Protein AF-A0A7S4NAZ2-F1 (afdb_monomer_lite)

Organism: NCBI:txid265563

pLDDT: mean 70.49, std 15.96, range [43.12, 95.94]

Foldseek 3Di:
DDDDDDDDDDDDDDDDDDDDDDDDDDDDDDDPPPDDPVNVVVVVVVVVVVVPPPDPPVPPPVPLDDDDDQDPVLLVVLQVVQLVVLVVCVVVVVDPCPDDDSGGDPVSSVVSSVVSVCCVRVVPDPPPDDDPDDPDPDPVNVVVVVVVVVVVVVVVPPPDDPDDPDPDDPVVVVVVVVVCVVVVDDADPPDDDDDDDDPPPPPDPPPDDD

Secondary structure (DSSP, 8-state):
--PPPPPPPPP-------------------------HHHHHHHHHHHHHHTT-----------SSS--PPPHHHHHHHHHHHHHHHHHHHHTT-S---S-SSPPPHHHHHHHHHHHHHHHHHTTSSSSSS--------HHHHHHHHHHHHHHHHHHTTSS--SS-PPPPHHHHHHHHHHHHHTT--PPTT--------------------

Structure (mmCIF, N/CA/C/O backbone):
data_AF-A0A7S4NAZ2-F1
#
_entry.id   AF-A0A7S4NAZ2-F1
#
loop_
_atom_site.group_PDB
_atom_site.id
_atom_site.type_symbol
_atom_site.label_atom_id
_atom_site.label_alt_id
_atom_site.label_comp_id
_atom_site.label_asym_id
_atom_site.label_entity_id
_atom_site.label_seq_id
_atom_site.pdbx_PDB_ins_code
_atom_site.Cartn_x
_atom_site.Cartn_y
_atom_site.Cartn_z
_atom_site.occupancy
_atom_site.B_iso_or_equiv
_atom_site.auth_seq_id
_atom_site.auth_comp_id
_atom_site.auth_asym_id
_atom_site.auth_atom_id
_atom_site.pdbx_PDB_model_num
ATOM 1 N N . MET A 1 1 ? 27.779 -50.478 1.019 1.00 52.81 1 MET A N 1
ATOM 2 C CA . MET A 1 1 ? 26.495 -50.481 1.751 1.00 52.81 1 MET A CA 1
ATOM 3 C C . MET A 1 1 ? 26.544 -49.341 2.754 1.00 52.81 1 MET A C 1
ATOM 5 O O . MET A 1 1 ? 27.385 -49.384 3.638 1.00 52.81 1 MET A O 1
ATOM 9 N N . SER A 1 2 ? 25.766 -48.280 2.532 1.00 50.19 2 SER A N 1
ATOM 10 C CA . SER A 1 2 ? 25.836 -47.027 3.299 1.00 50.19 2 SER A CA 1
ATOM 11 C C . SER A 1 2 ? 24.599 -46.917 4.187 1.00 50.19 2 SER A C 1
ATOM 13 O O . SER A 1 2 ? 23.481 -46.983 3.679 1.00 50.19 2 SER A O 1
ATOM 15 N N . THR A 1 3 ? 24.788 -46.796 5.497 1.00 54.66 3 THR A N 1
ATOM 16 C CA . THR A 1 3 ? 23.705 -46.639 6.476 1.00 54.66 3 THR A CA 1
ATOM 17 C C . THR A 1 3 ? 23.189 -45.191 6.486 1.00 54.66 3 THR A C 1
ATOM 19 O O . THR A 1 3 ? 23.995 -44.260 6.411 1.00 54.66 3 THR A O 1
ATOM 22 N N . PRO A 1 4 ? 21.865 -44.954 6.561 1.00 65.00 4 PRO A N 1
ATOM 23 C CA . PRO A 1 4 ? 21.323 -43.607 6.693 1.00 65.00 4 PRO A CA 1
ATOM 24 C C . PRO A 1 4 ? 21.384 -43.119 8.149 1.00 65.00 4 PRO A C 1
ATOM 26 O O . PRO A 1 4 ? 21.005 -43.827 9.081 1.00 65.00 4 PRO A O 1
ATOM 29 N N . ALA A 1 5 ? 21.860 -41.885 8.321 1.00 60.75 5 ALA A N 1
ATOM 30 C CA . ALA A 1 5 ? 21.938 -41.182 9.596 1.00 60.75 5 ALA A CA 1
ATOM 31 C C . ALA A 1 5 ? 20.536 -40.877 10.157 1.00 60.75 5 ALA A C 1
ATOM 33 O O . ALA A 1 5 ? 19.683 -40.317 9.466 1.00 60.75 5 ALA A O 1
ATOM 34 N N . GLY A 1 6 ? 20.316 -41.257 11.418 1.00 66.38 6 GLY A N 1
ATOM 35 C CA . GLY A 1 6 ? 19.063 -41.072 12.145 1.00 66.38 6 GLY A CA 1
ATOM 36 C C . GLY A 1 6 ? 18.768 -39.608 12.477 1.00 66.38 6 GLY A C 1
ATOM 37 O O . GLY A 1 6 ? 19.649 -38.844 12.867 1.00 66.38 6 GLY A O 1
ATOM 38 N N . ILE A 1 7 ? 17.499 -39.233 12.328 1.00 67.00 7 ILE A N 1
ATOM 39 C CA . ILE A 1 7 ? 16.963 -37.909 12.652 1.00 67.00 7 ILE A CA 1
ATOM 40 C C . ILE A 1 7 ? 16.761 -37.823 14.178 1.00 67.00 7 ILE A C 1
ATOM 42 O O . ILE A 1 7 ? 16.083 -38.689 14.735 1.00 67.00 7 ILE A O 1
ATOM 46 N N . PRO A 1 8 ? 17.313 -36.810 14.874 1.00 68.62 8 PRO A N 1
ATOM 47 C CA . PRO A 1 8 ? 17.123 -36.651 16.313 1.00 68.62 8 PRO A CA 1
ATOM 48 C C . PRO A 1 8 ? 15.686 -36.222 16.646 1.00 68.62 8 PRO A C 1
ATOM 50 O O . PRO A 1 8 ? 15.118 -35.334 16.007 1.00 68.62 8 PRO A O 1
ATOM 53 N N . ALA A 1 9 ? 15.106 -36.859 17.665 1.00 69.69 9 ALA A N 1
ATOM 54 C CA . ALA A 1 9 ? 13.759 -36.576 18.151 1.00 69.69 9 ALA A CA 1
ATOM 55 C C . ALA A 1 9 ? 13.650 -35.159 18.762 1.00 69.69 9 ALA A C 1
ATOM 57 O O . ALA A 1 9 ? 14.597 -34.689 19.401 1.00 69.69 9 ALA A O 1
ATOM 58 N N . PRO A 1 10 ? 12.506 -34.467 18.602 1.00 69.62 10 PRO A N 1
ATOM 59 C CA . PRO A 1 10 ? 12.300 -33.141 19.173 1.00 69.62 10 PRO A CA 1
ATOM 60 C C . PRO A 1 10 ? 12.214 -33.214 20.704 1.00 69.62 10 PRO A C 1
ATOM 62 O O . PRO A 1 10 ? 11.357 -33.899 21.261 1.00 69.62 10 PRO A O 1
ATOM 65 N N . GLY A 1 11 ? 13.111 -32.490 21.375 1.00 69.00 11 GLY A N 1
ATOM 66 C CA . GLY A 1 11 ? 13.157 -32.392 22.832 1.00 69.00 11 GLY A CA 1
ATOM 67 C C . GLY A 1 11 ? 11.885 -31.775 23.416 1.00 69.00 11 GLY A C 1
ATOM 68 O O . GLY A 1 11 ? 11.385 -30.756 22.935 1.00 69.00 11 GLY A O 1
ATOM 69 N N . SER A 1 12 ? 11.370 -32.397 24.474 1.00 68.06 12 SER A N 1
ATOM 70 C CA . SER A 1 12 ? 10.246 -31.903 25.265 1.00 68.06 12 SER A CA 1
ATOM 71 C C . SER A 1 12 ? 10.633 -30.611 25.988 1.00 68.06 12 SER A C 1
ATOM 73 O O . SER A 1 12 ? 11.492 -30.625 26.870 1.00 68.06 12 SER A O 1
ATOM 75 N N . VAL A 1 13 ? 9.996 -29.497 25.635 1.00 71.19 13 VAL A N 1
ATOM 76 C CA . VAL A 1 13 ? 10.170 -28.216 26.331 1.00 71.19 13 VAL A CA 1
ATOM 77 C C . VAL A 1 13 ? 9.105 -28.115 27.420 1.00 71.19 13 VAL A C 1
ATOM 79 O O . VAL A 1 13 ? 7.913 -28.092 27.122 1.00 71.19 13 VAL A O 1
ATOM 82 N N . SER A 1 14 ? 9.524 -28.074 28.682 1.00 66.75 14 SER A N 1
ATOM 83 C CA . SER A 1 14 ? 8.656 -27.848 29.838 1.00 66.75 14 SER A CA 1
ATOM 84 C C . SER A 1 14 ? 8.514 -26.346 30.099 1.00 66.75 14 SER A C 1
ATOM 86 O O . SER A 1 14 ? 9.494 -25.635 30.311 1.00 66.75 14 SER A O 1
ATOM 88 N N . PHE A 1 15 ? 7.281 -25.839 30.076 1.00 64.62 15 PHE A N 1
ATOM 89 C CA . PHE A 1 15 ? 6.966 -24.445 30.400 1.00 64.62 15 PHE A CA 1
ATOM 90 C C . PHE A 1 15 ? 6.329 -24.385 31.790 1.00 64.62 15 PHE A C 1
ATOM 92 O O . PHE A 1 15 ? 5.224 -24.885 31.996 1.00 64.62 15 PHE A O 1
ATOM 99 N N . ALA A 1 16 ? 7.021 -23.757 32.740 1.00 68.81 16 ALA A N 1
ATOM 100 C CA . ALA A 1 16 ? 6.473 -23.434 34.050 1.00 68.81 16 ALA A CA 1
ATOM 101 C C . ALA A 1 16 ? 5.672 -22.126 33.956 1.00 68.81 16 ALA A C 1
ATOM 103 O O . ALA A 1 16 ? 6.233 -21.047 33.760 1.00 68.81 16 ALA A O 1
ATOM 104 N N . ILE A 1 17 ? 4.348 -22.220 34.084 1.00 60.59 17 ILE A N 1
ATOM 105 C CA . ILE A 1 17 ? 3.472 -21.054 34.224 1.00 60.59 17 ILE A CA 1
ATOM 106 C C . ILE A 1 17 ? 3.556 -20.612 35.685 1.00 60.59 17 ILE A C 1
ATOM 108 O O . ILE A 1 17 ? 2.950 -21.217 36.565 1.00 60.59 17 ILE A O 1
ATOM 112 N N . GLY A 1 18 ? 4.354 -19.576 35.940 1.00 55.28 18 GLY A N 1
ATOM 113 C CA . GLY A 1 18 ? 4.467 -18.958 37.256 1.00 55.28 18 GLY A CA 1
ATOM 114 C C . GLY A 1 18 ? 3.122 -18.390 37.703 1.00 55.28 18 GLY A C 1
ATOM 115 O O . GLY A 1 18 ? 2.608 -17.440 37.113 1.00 55.28 18 GLY A O 1
ATOM 116 N N . THR A 1 19 ? 2.553 -18.968 38.758 1.00 59.34 19 THR A N 1
ATOM 117 C CA . THR A 1 19 ? 1.420 -18.402 39.485 1.00 59.34 19 THR A CA 1
ATOM 118 C C . THR A 1 19 ? 1.924 -17.192 40.261 1.00 59.34 19 THR A C 1
ATOM 120 O O . THR A 1 19 ? 2.590 -17.328 41.286 1.00 59.34 19 THR A O 1
ATOM 123 N N . SER A 1 20 ? 1.653 -15.996 39.752 1.00 52.78 20 SER A N 1
ATOM 124 C CA . SER A 1 20 ? 1.909 -14.749 40.464 1.00 52.78 20 SER A CA 1
ATOM 125 C C . SER A 1 20 ? 1.122 -14.738 41.776 1.00 52.78 20 SER A C 1
ATOM 127 O O . SER A 1 20 ? -0.103 -14.618 41.774 1.00 52.78 20 SER A O 1
ATOM 129 N N . SER A 1 21 ? 1.846 -14.880 42.884 1.00 54.75 21 SER A N 1
ATOM 130 C CA . SER A 1 21 ? 1.360 -14.666 44.237 1.00 54.75 21 SER A CA 1
ATOM 131 C C . SER A 1 21 ? 1.064 -13.179 44.430 1.00 54.75 21 SER A C 1
ATOM 133 O O . SER A 1 21 ? 1.954 -12.342 44.563 1.00 54.75 21 SER A O 1
ATOM 135 N N . THR A 1 22 ? -0.216 -12.823 44.433 1.00 53.62 22 THR A N 1
ATOM 136 C CA . THR A 1 22 ? -0.673 -11.55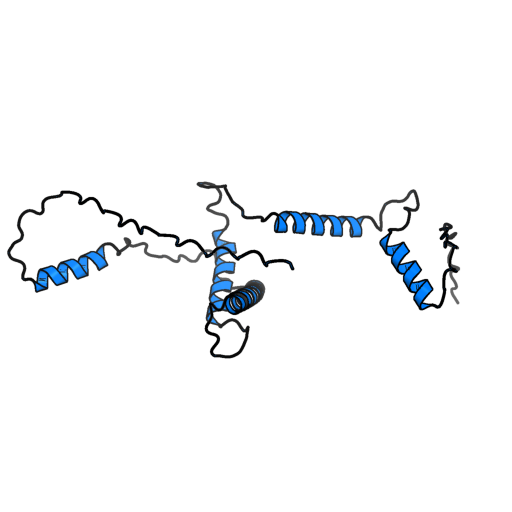9 45.010 1.00 53.62 22 THR A CA 1
ATOM 137 C C . THR A 1 22 ? -0.424 -11.610 46.513 1.00 53.62 22 THR A C 1
ATOM 139 O O . THR A 1 22 ? -1.122 -12.320 47.235 1.00 53.62 22 THR A O 1
ATOM 142 N N . GLN A 1 23 ? 0.594 -10.876 46.968 1.00 46.16 23 GLN A N 1
ATOM 143 C CA . GLN A 1 23 ? 0.796 -10.554 48.377 1.00 46.16 23 GLN A CA 1
ATOM 144 C C . GLN A 1 23 ? -0.467 -9.877 48.916 1.00 46.16 23 GLN A C 1
ATOM 146 O O . GLN A 1 23 ? -0.902 -8.841 48.411 1.00 46.16 23 GLN A O 1
ATOM 151 N N . ALA A 1 24 ? -1.069 -10.509 49.919 1.00 44.19 24 ALA A N 1
ATOM 152 C CA . ALA A 1 24 ? -2.188 -9.972 50.665 1.00 44.19 24 ALA A CA 1
ATOM 153 C C . ALA A 1 24 ? -1.709 -8.777 51.498 1.00 44.19 24 ALA A C 1
ATOM 155 O O . ALA A 1 24 ? -0.877 -8.922 52.391 1.00 44.19 24 ALA A O 1
ATOM 156 N N . ALA A 1 25 ? -2.244 -7.596 51.193 1.00 48.94 25 ALA A N 1
ATOM 157 C CA . ALA A 1 25 ? -2.153 -6.439 52.062 1.00 48.94 25 ALA A CA 1
ATOM 158 C C . ALA A 1 25 ? -3.049 -6.680 53.285 1.00 48.94 25 ALA A C 1
ATOM 160 O O . ALA A 1 25 ? -4.273 -6.755 53.183 1.00 48.94 25 ALA A O 1
ATOM 161 N N . THR A 1 26 ? -2.420 -6.817 54.445 1.00 48.38 26 THR A N 1
ATOM 162 C CA . THR A 1 26 ? -3.049 -6.813 55.762 1.00 48.38 26 THR A CA 1
ATOM 163 C C . THR A 1 26 ? -3.616 -5.426 56.055 1.00 48.38 26 THR A C 1
ATOM 165 O O . THR A 1 26 ? -2.893 -4.519 56.454 1.00 48.38 26 THR A O 1
ATOM 168 N N . THR A 1 27 ? -4.920 -5.258 55.864 1.00 52.03 27 THR A N 1
ATOM 169 C CA . THR A 1 27 ? -5.715 -4.242 56.566 1.00 52.03 27 THR A CA 1
ATOM 170 C C . THR A 1 27 ? -6.903 -4.967 57.175 1.00 52.03 27 THR A C 1
ATOM 172 O O . THR A 1 27 ? -7.720 -5.548 56.465 1.00 52.03 27 THR A O 1
ATOM 175 N N . ALA A 1 28 ? -6.916 -5.032 58.504 1.00 50.88 28 ALA A N 1
ATOM 176 C CA . ALA A 1 28 ? -7.939 -5.704 59.287 1.00 50.88 28 ALA A CA 1
ATOM 177 C C . ALA A 1 28 ? -9.309 -5.043 59.051 1.00 50.88 28 ALA A C 1
ATOM 179 O O . ALA A 1 28 ? -9.436 -3.842 59.296 1.00 50.88 28 ALA A O 1
ATOM 180 N N . PRO A 1 29 ? -10.340 -5.775 58.591 1.00 53.78 29 PRO A N 1
ATOM 181 C CA . PRO A 1 29 ? -11.700 -5.288 58.692 1.00 53.78 29 PRO A CA 1
ATOM 182 C C . PRO A 1 29 ? -12.185 -5.537 60.121 1.00 53.78 29 PRO A C 1
ATOM 184 O O . PRO A 1 29 ? -12.360 -6.681 60.542 1.00 53.78 29 PRO A O 1
ATOM 187 N N . GLU A 1 30 ? -12.401 -4.455 60.865 1.00 55.09 30 GLU A N 1
ATOM 188 C CA . GLU A 1 30 ? -13.241 -4.491 62.056 1.00 55.09 30 GLU A CA 1
ATOM 189 C C . GLU A 1 30 ? -14.585 -5.149 61.704 1.00 55.09 30 GLU A C 1
ATOM 191 O O . GLU A 1 30 ? -15.209 -4.885 60.671 1.00 55.09 30 GLU A O 1
ATOM 196 N N . SER A 1 31 ? -14.975 -6.081 62.561 1.00 57.38 31 SER A N 1
ATOM 197 C CA . SER A 1 31 ? -16.125 -6.970 62.470 1.00 57.38 31 SER A CA 1
ATOM 198 C C . SER A 1 31 ? -17.434 -6.268 62.080 1.00 57.38 31 SER A C 1
ATOM 200 O O . SER A 1 31 ? -18.070 -5.611 62.901 1.00 57.38 31 SER A O 1
ATOM 202 N N . LYS A 1 32 ? -17.901 -6.513 60.850 1.00 53.97 32 LYS A N 1
ATOM 203 C CA . LYS A 1 32 ? -19.323 -6.454 60.466 1.00 53.97 32 LYS A CA 1
ATOM 204 C C . LYS A 1 32 ? -19.801 -7.881 60.206 1.00 53.97 32 LYS A C 1
ATOM 206 O O . LYS A 1 32 ? -19.773 -8.350 59.073 1.00 53.97 32 LYS A O 1
ATOM 211 N N . VAL A 1 33 ? -20.162 -8.585 61.276 1.00 56.28 33 VAL A N 1
ATOM 212 C CA . VAL A 1 33 ? -20.536 -10.014 61.254 1.00 56.28 33 VAL A CA 1
ATOM 213 C C . VAL A 1 33 ? -22.058 -10.220 61.111 1.00 56.28 33 VAL A C 1
ATOM 215 O O . VAL A 1 33 ? -22.514 -11.350 61.095 1.00 56.28 33 VAL A O 1
ATOM 218 N N . ASP A 1 34 ? -22.845 -9.163 60.877 1.00 69.69 34 ASP A N 1
ATOM 219 C CA . ASP A 1 34 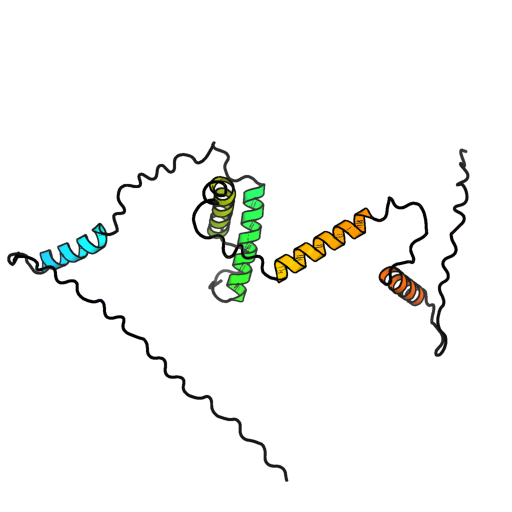? -24.307 -9.266 60.679 1.00 69.69 34 ASP A CA 1
ATOM 220 C C . ASP A 1 34 ? -24.748 -9.101 59.216 1.00 69.69 34 ASP A C 1
ATOM 222 O O . ASP A 1 34 ? -25.824 -8.580 58.922 1.00 69.69 34 ASP A O 1
ATOM 226 N N . MET A 1 35 ? -23.917 -9.509 58.255 1.00 77.56 35 MET A N 1
ATOM 227 C CA . MET A 1 35 ? -24.331 -9.541 56.851 1.00 77.56 35 MET A CA 1
ATOM 228 C C . MET A 1 35 ? -24.626 -10.972 56.422 1.00 77.56 35 MET A C 1
ATOM 230 O O . MET A 1 35 ? -23.761 -11.845 56.497 1.00 77.56 35 MET A O 1
ATOM 234 N N . SER A 1 36 ? -25.850 -11.200 55.939 1.00 85.06 36 SER A N 1
ATOM 235 C CA . SER A 1 36 ? -26.234 -12.469 55.324 1.00 85.06 36 SER A CA 1
ATOM 236 C C . SER A 1 36 ? -25.273 -12.821 54.181 1.00 85.06 36 SER A C 1
ATOM 238 O O . SER A 1 36 ? -24.690 -11.938 53.543 1.00 85.06 36 SER A O 1
ATOM 240 N N . LEU A 1 37 ? -25.108 -14.115 53.891 1.00 82.50 37 LEU A N 1
ATOM 241 C CA . LEU A 1 37 ? -24.265 -14.581 52.784 1.00 82.50 37 LEU A CA 1
ATOM 242 C C . LEU A 1 37 ? -24.635 -13.883 51.461 1.00 82.50 37 LEU A C 1
ATOM 244 O O . LEU A 1 37 ? -23.758 -13.508 50.682 1.00 82.50 37 LEU A O 1
ATOM 248 N N . ASP A 1 38 ? -25.929 -13.646 51.242 1.00 86.12 38 ASP A N 1
ATOM 249 C CA . ASP A 1 38 ? -26.430 -12.926 50.074 1.00 86.12 38 ASP A CA 1
ATOM 250 C C . ASP A 1 38 ? -25.989 -11.461 50.045 1.00 86.12 38 ASP A C 1
ATOM 252 O O . ASP A 1 38 ? -25.656 -10.939 48.977 1.00 86.12 38 ASP A O 1
ATOM 256 N N . ASP A 1 39 ? -25.922 -10.789 51.192 1.00 84.75 39 ASP A N 1
ATOM 257 C CA . ASP A 1 39 ? -25.442 -9.409 51.264 1.00 84.75 39 ASP A CA 1
ATOM 258 C C . ASP A 1 39 ? -23.921 -9.321 51.095 1.00 84.75 39 ASP A C 1
ATOM 260 O O . ASP A 1 39 ? -23.429 -8.382 50.466 1.00 84.75 39 ASP A O 1
ATOM 264 N N . LEU A 1 40 ? -23.185 -10.343 51.541 1.00 84.44 40 LEU A N 1
ATOM 265 C CA . LEU A 1 40 ? -21.761 -10.547 51.247 1.00 84.44 40 LEU A CA 1
ATOM 266 C C . LEU A 1 40 ? -21.504 -10.784 49.748 1.00 84.44 40 LEU A C 1
ATOM 268 O O . LEU A 1 40 ? -20.530 -10.284 49.181 1.00 84.44 40 LEU A O 1
ATOM 272 N N . ILE A 1 41 ? -22.386 -11.519 49.067 1.00 84.44 41 ILE A N 1
ATOM 273 C CA . ILE A 1 41 ? -22.305 -11.735 47.616 1.00 84.44 41 ILE A CA 1
ATOM 274 C C . ILE A 1 41 ? -22.655 -10.447 46.859 1.00 84.44 41 ILE A C 1
ATOM 276 O O . ILE A 1 41 ? -21.994 -10.112 45.868 1.00 84.44 41 ILE A O 1
ATOM 280 N N . LYS A 1 42 ? -23.669 -9.697 47.309 1.00 87.81 42 LYS A N 1
ATOM 281 C CA . LYS A 1 42 ? -24.049 -8.407 46.713 1.00 87.81 42 LYS A CA 1
ATOM 282 C C . LYS A 1 42 ? -22.943 -7.369 46.865 1.00 87.81 42 LYS A C 1
ATOM 284 O O . LYS A 1 42 ? -22.616 -6.739 45.859 1.00 87.81 42 LYS A O 1
ATOM 289 N N . SER A 1 43 ? -22.334 -7.230 48.045 1.00 81.88 43 SER A N 1
ATOM 290 C CA . SER A 1 43 ? -21.227 -6.291 48.278 1.00 81.88 43 SER A CA 1
ATOM 291 C C . SER A 1 43 ? -20.039 -6.603 47.365 1.00 81.88 43 SER A C 1
ATOM 293 O O . SER A 1 43 ? -19.629 -5.739 46.587 1.00 81.88 43 SER A O 1
ATOM 295 N N . ARG A 1 44 ? -19.617 -7.876 47.283 1.00 80.31 44 ARG A N 1
ATOM 296 C CA . ARG A 1 44 ? -18.575 -8.325 46.335 1.00 80.31 44 ARG A CA 1
ATOM 297 C C . ARG A 1 44 ? -18.904 -8.011 44.876 1.00 80.31 44 ARG A C 1
ATOM 299 O O . 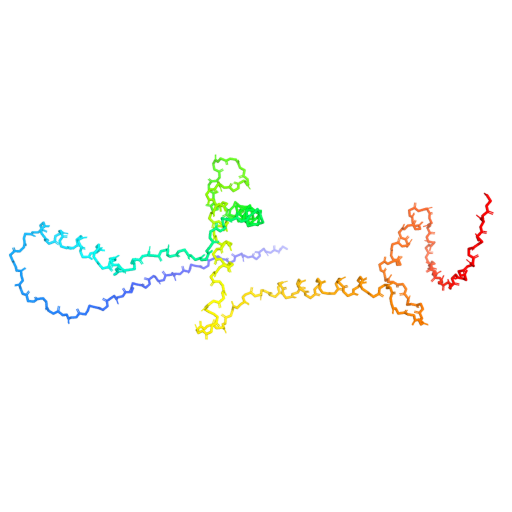ARG A 1 44 ? -18.028 -7.584 44.122 1.00 80.31 44 ARG A O 1
ATOM 306 N N . ARG A 1 45 ? -20.156 -8.212 44.448 1.00 81.75 45 ARG A N 1
ATOM 307 C CA . ARG A 1 45 ? -20.590 -7.882 43.077 1.00 81.75 45 ARG A CA 1
ATOM 308 C C . ARG A 1 45 ? -20.623 -6.376 42.826 1.00 81.75 45 ARG A C 1
ATOM 310 O O . ARG A 1 45 ? -20.358 -5.949 41.700 1.00 81.75 45 ARG A O 1
ATOM 317 N N . THR A 1 46 ? -20.955 -5.564 43.828 1.00 75.75 46 THR A N 1
ATOM 318 C CA . THR A 1 46 ? -20.959 -4.105 43.690 1.00 75.75 46 THR A CA 1
ATOM 319 C C . THR A 1 46 ? -19.564 -3.504 43.727 1.00 75.75 46 THR A C 1
ATOM 321 O O . THR A 1 46 ? -19.323 -2.574 42.961 1.00 75.75 46 THR A O 1
ATOM 324 N N . ASP A 1 47 ? -18.636 -4.045 44.511 1.00 67.25 47 ASP A N 1
ATOM 325 C CA . ASP A 1 47 ? -17.284 -3.490 44.649 1.00 67.25 47 ASP A CA 1
ATOM 326 C C . ASP A 1 47 ? -16.461 -3.707 43.374 1.00 67.25 47 ASP A C 1
ATOM 328 O O . ASP A 1 47 ? -15.880 -2.757 42.847 1.00 67.25 47 ASP A O 1
ATOM 332 N N . GLN A 1 48 ? -16.584 -4.877 42.731 1.00 64.56 48 GLN A N 1
ATOM 333 C CA . GLN A 1 48 ? -16.005 -5.094 41.395 1.00 64.56 48 GLN A CA 1
ATOM 334 C C . GLN A 1 48 ? -16.591 -4.175 40.308 1.00 64.56 48 GLN A C 1
ATOM 336 O O . GLN A 1 48 ? -15.950 -3.922 39.284 1.00 64.56 48 GLN A O 1
ATOM 341 N N . ARG A 1 49 ? -17.816 -3.665 40.497 1.00 60.69 49 ARG A N 1
ATOM 342 C CA . ARG A 1 49 ? -18.442 -2.701 39.577 1.00 60.69 49 ARG A CA 1
ATOM 343 C C . ARG A 1 49 ? -18.119 -1.248 39.933 1.00 60.69 49 ARG A C 1
ATOM 345 O O . ARG A 1 49 ? -18.141 -0.404 39.038 1.00 60.69 49 ARG A O 1
ATOM 352 N N . LYS A 1 50 ? -17.819 -0.942 41.198 1.00 58.50 50 LYS A N 1
ATOM 353 C CA . LYS A 1 50 ? -17.560 0.420 41.686 1.00 58.50 50 LYS A CA 1
ATOM 354 C C . LYS A 1 50 ? -16.100 0.847 41.530 1.00 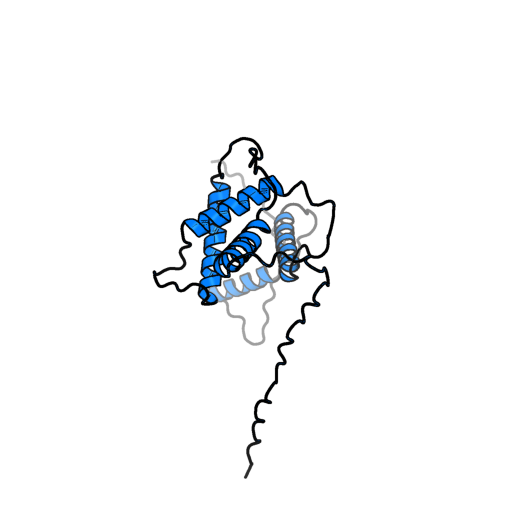58.50 50 LYS A C 1
ATOM 356 O O . LYS A 1 50 ? -15.889 1.997 41.173 1.00 58.50 50 LYS A O 1
ATOM 361 N N . GLU A 1 51 ? -15.115 -0.049 41.604 1.00 56.81 51 GLU A N 1
ATOM 362 C CA . GLU A 1 51 ? -13.704 0.314 41.333 1.00 56.81 51 GLU A CA 1
ATOM 363 C C . GLU A 1 51 ? -13.390 0.558 39.842 1.00 56.81 51 GLU A C 1
ATOM 365 O O . GLU A 1 51 ? -12.336 1.077 39.480 1.00 56.81 51 GLU A O 1
ATOM 370 N N . LYS A 1 52 ? -14.337 0.256 38.943 1.00 55.00 52 LYS A N 1
ATOM 371 C CA . LYS A 1 52 ? -14.314 0.711 37.540 1.00 55.00 52 LYS A CA 1
ATOM 372 C C . LYS A 1 52 ? -15.306 1.832 37.239 1.00 55.00 52 LYS A C 1
ATOM 374 O O . LYS A 1 52 ? -15.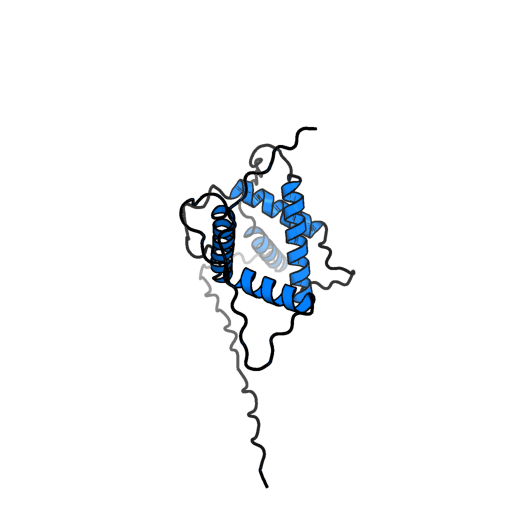491 2.169 36.067 1.00 55.00 52 LYS A O 1
ATOM 379 N N . LYS A 1 53 ? -15.882 2.489 38.250 1.00 52.72 53 LYS A N 1
ATOM 380 C CA . LYS A 1 53 ? -16.332 3.869 38.066 1.00 52.72 53 LYS A CA 1
ATOM 381 C C . LYS A 1 53 ? -15.087 4.739 38.088 1.00 52.72 53 LYS A C 1
ATOM 383 O O . LYS A 1 53 ? -14.710 5.283 39.113 1.00 52.72 53 LYS A O 1
ATOM 388 N N . ARG A 1 54 ? -14.455 4.858 36.915 1.00 56.75 54 ARG A N 1
ATOM 389 C CA . ARG A 1 54 ? -13.681 6.058 36.607 1.00 56.75 54 ARG A CA 1
ATOM 390 C C . ARG A 1 54 ? -14.557 7.224 37.028 1.00 56.75 54 ARG A C 1
ATOM 392 O O . ARG A 1 54 ? -15.682 7.333 36.527 1.00 56.75 54 ARG A O 1
ATOM 399 N N . ASP A 1 55 ? -14.051 8.021 37.957 1.00 50.22 55 ASP A N 1
ATOM 400 C CA . ASP A 1 55 ? -14.598 9.324 38.281 1.00 50.22 55 ASP A CA 1
ATOM 401 C C . ASP A 1 55 ? -15.036 10.009 37.007 1.00 50.22 55 ASP A C 1
ATOM 403 O O . ASP A 1 55 ? -14.426 9.805 35.955 1.00 50.22 55 ASP A O 1
ATOM 407 N N . ASN A 1 56 ? -16.100 10.789 37.131 1.00 49.09 56 ASN A N 1
ATOM 408 C CA . ASN A 1 56 ? -16.676 11.657 36.126 1.00 49.09 56 ASN A CA 1
ATOM 409 C C . ASN A 1 56 ? -15.617 12.424 35.303 1.00 49.09 56 ASN A C 1
ATOM 411 O O . ASN A 1 56 ? -15.534 13.649 35.349 1.00 49.09 56 ASN A O 1
ATOM 415 N N . ILE A 1 57 ? -14.940 11.741 34.380 1.00 56.47 57 ILE A N 1
ATOM 416 C CA . ILE A 1 57 ? -14.678 12.247 33.054 1.00 56.47 57 ILE A CA 1
ATOM 417 C C . ILE A 1 57 ? -16.075 12.281 32.470 1.00 56.47 57 ILE A C 1
ATOM 419 O O . ILE A 1 57 ? -16.513 11.392 31.742 1.00 56.47 57 ILE A O 1
ATOM 423 N N . LYS A 1 58 ? -16.794 13.340 32.845 1.00 47.38 58 LYS A N 1
ATOM 424 C CA . LYS A 1 58 ? -17.718 14.021 31.973 1.00 47.38 58 LYS A CA 1
ATOM 425 C C . LYS A 1 58 ? -16.912 14.171 30.697 1.00 47.38 58 LYS A C 1
ATOM 427 O O . LYS A 1 58 ? -16.160 15.130 30.532 1.00 47.38 58 LYS A O 1
ATOM 432 N N . SER A 1 59 ? -17.000 13.174 29.820 1.00 51.53 59 SER A N 1
ATOM 433 C CA . SER A 1 59 ? -16.616 13.304 28.441 1.00 51.53 59 SER A CA 1
ATOM 434 C C . SER A 1 59 ? -17.657 14.259 27.885 1.00 51.53 59 SER A C 1
ATOM 436 O O . SER A 1 59 ? -18.549 13.897 27.128 1.00 51.53 59 SER A O 1
ATOM 438 N N . LYS A 1 60 ? -17.477 15.539 28.213 1.00 46.62 60 LYS A N 1
ATOM 439 C CA . LYS A 1 60 ? -17.225 16.498 27.170 1.00 46.62 60 LYS A CA 1
ATOM 440 C C . LYS A 1 60 ? -16.216 15.819 26.229 1.00 46.62 60 LYS A C 1
ATOM 442 O O . LYS A 1 60 ? -15.025 16.088 26.258 1.00 46.62 60 LYS A O 1
ATOM 447 N N . THR A 1 61 ? -16.709 14.978 25.321 1.00 49.66 61 THR A N 1
ATOM 448 C CA . THR A 1 61 ? -16.420 15.168 23.905 1.00 49.66 61 THR A CA 1
ATOM 449 C C . THR A 1 61 ? -16.898 16.582 23.576 1.00 49.66 61 THR A C 1
ATOM 451 O O . THR A 1 61 ? -17.880 16.793 22.878 1.00 49.66 61 THR A O 1
ATOM 454 N N . SER A 1 62 ? -16.234 17.571 24.185 1.00 43.94 62 SER A N 1
ATOM 455 C CA . SER A 1 62 ? -16.165 18.923 23.707 1.00 43.94 62 SER A CA 1
ATOM 456 C C . SER A 1 62 ? -15.692 18.761 22.283 1.00 43.94 62 SER A C 1
ATOM 458 O O . SER A 1 62 ? -14.732 18.032 22.010 1.00 43.94 62 SER A O 1
ATOM 460 N N . GLY A 1 63 ? -16.456 19.355 21.376 1.00 50.03 63 GLY A N 1
ATOM 461 C CA . GLY A 1 63 ? -16.148 19.370 19.968 1.00 50.03 63 GLY A CA 1
ATOM 462 C C . GLY A 1 63 ? -14.688 19.748 19.783 1.00 50.03 63 GLY A C 1
ATOM 463 O O . GLY A 1 63 ? -14.297 20.896 19.979 1.00 50.03 63 GLY A O 1
ATOM 464 N N . GLY A 1 64 ? -13.883 18.751 19.420 1.00 46.44 64 GLY A N 1
ATOM 465 C CA . GLY A 1 64 ? -12.519 18.951 18.980 1.00 46.44 64 GLY A CA 1
ATOM 466 C C . GLY A 1 64 ? -12.571 19.597 17.607 1.00 46.44 64 GLY A C 1
ATOM 467 O O . GLY A 1 64 ? -12.552 18.892 16.605 1.00 46.44 64 GLY A O 1
ATOM 468 N N . ALA A 1 65 ? -12.670 20.926 17.624 1.00 50.00 65 ALA A N 1
ATOM 469 C CA . ALA A 1 65 ? -12.560 21.867 16.518 1.00 50.00 65 ALA A CA 1
ATOM 470 C C . ALA A 1 65 ? -13.596 21.697 15.389 1.00 50.00 65 ALA A C 1
ATOM 472 O O . ALA A 1 65 ? -13.407 20.923 14.458 1.00 50.00 65 ALA A O 1
ATOM 473 N N . ASN A 1 66 ? -14.667 22.494 15.446 1.00 50.47 66 ASN A N 1
ATOM 474 C CA . ASN A 1 66 ? -15.417 22.983 14.282 1.00 50.47 66 ASN A CA 1
ATOM 475 C C . ASN A 1 66 ? -15.680 21.958 13.160 1.00 50.47 66 ASN A C 1
ATOM 477 O O . ASN A 1 66 ? -15.154 22.055 12.053 1.00 50.47 66 ASN A O 1
ATOM 481 N N . GLY A 1 67 ? -16.555 20.995 13.458 1.00 58.66 67 GLY A N 1
ATOM 482 C CA . GLY A 1 67 ? -17.749 20.723 12.644 1.00 58.66 67 GLY A CA 1
ATOM 483 C C . GLY A 1 67 ? -17.598 20.200 11.214 1.00 58.66 67 GLY A C 1
ATOM 484 O O . GLY A 1 67 ? -18.611 20.020 10.547 1.00 58.66 67 GLY A O 1
ATOM 485 N N . LYS A 1 68 ? -16.398 19.921 10.707 1.00 68.31 68 LYS A N 1
ATOM 486 C CA . LYS A 1 68 ? -16.254 19.282 9.394 1.00 68.31 68 LYS A CA 1
ATOM 487 C C . LYS A 1 68 ? -16.146 17.779 9.604 1.00 68.31 68 LYS A C 1
ATOM 489 O O . LYS A 1 68 ? -15.139 17.277 10.105 1.00 68.31 68 LYS A O 1
ATOM 494 N N . GLY A 1 69 ? -17.223 17.071 9.260 1.00 76.62 69 GLY A N 1
ATOM 495 C CA . GLY A 1 69 ? -17.237 15.612 9.198 1.00 76.62 69 GLY A CA 1
ATOM 496 C C . GLY A 1 69 ? -16.077 15.064 8.351 1.00 76.62 69 GLY A C 1
ATOM 497 O O . GLY A 1 69 ? -15.394 15.825 7.660 1.00 76.62 69 GLY A O 1
ATOM 498 N N . PRO A 1 70 ? -15.826 13.746 8.393 1.00 81.00 70 PRO A N 1
ATOM 499 C CA . PRO A 1 70 ? -14.711 13.144 7.672 1.00 81.00 70 PRO A CA 1
ATOM 500 C C . PRO A 1 70 ? -14.746 13.557 6.199 1.00 81.00 70 PRO A C 1
ATOM 502 O O . PRO A 1 70 ? -15.740 13.327 5.501 1.00 81.00 70 PRO A O 1
ATOM 505 N N . THR A 1 71 ? -13.659 14.175 5.732 1.00 87.75 71 THR A N 1
ATOM 506 C CA . THR A 1 71 ? -13.562 14.650 4.349 1.00 87.75 71 THR A CA 1
ATOM 507 C C . THR A 1 71 ? -13.612 13.464 3.383 1.00 87.75 71 THR A C 1
ATOM 509 O O . THR A 1 71 ? -13.302 12.327 3.756 1.00 87.75 71 THR A O 1
ATOM 512 N N . THR A 1 72 ? -13.945 13.698 2.111 1.00 89.19 72 THR A N 1
ATOM 513 C CA . THR A 1 72 ? -13.890 12.650 1.072 1.00 89.19 72 THR A CA 1
ATOM 514 C C . THR A 1 72 ? -12.513 11.978 1.023 1.00 89.19 72 THR A C 1
ATOM 516 O O . THR A 1 72 ? -12.417 10.758 0.878 1.00 89.19 72 THR A O 1
ATOM 519 N N . GLY A 1 73 ? -11.444 12.749 1.259 1.00 86.06 73 GLY A N 1
ATOM 520 C CA . GLY A 1 73 ? -10.085 12.229 1.390 1.00 86.06 73 GLY A CA 1
ATOM 521 C C . GLY A 1 73 ? -9.909 11.284 2.585 1.00 86.06 73 GLY A C 1
ATOM 522 O O . GLY A 1 73 ? -9.318 10.215 2.437 1.00 86.06 73 GLY A O 1
ATOM 523 N N . ASP A 1 74 ? -10.466 11.616 3.753 1.00 83.75 74 ASP A N 1
ATOM 524 C CA . ASP A 1 74 ? -10.400 10.757 4.947 1.00 83.75 74 ASP A CA 1
ATOM 525 C C . ASP A 1 74 ? -11.155 9.441 4.747 1.00 83.75 74 ASP A C 1
ATOM 527 O O . ASP A 1 74 ? -10.678 8.373 5.144 1.00 83.75 74 ASP A O 1
ATOM 531 N N . LYS A 1 75 ? -12.311 9.497 4.077 1.00 88.88 75 LYS A N 1
ATOM 532 C CA . LYS A 1 75 ? -13.090 8.309 3.708 1.00 88.88 75 LYS A CA 1
ATOM 533 C C . LYS A 1 75 ? -12.312 7.421 2.731 1.00 88.88 75 LYS A C 1
ATOM 535 O O . LYS A 1 75 ? -12.240 6.209 2.935 1.00 88.88 75 LYS A O 1
ATOM 540 N N . ALA A 1 76 ? -11.667 8.005 1.719 1.00 90.00 76 ALA A N 1
ATOM 541 C CA . ALA A 1 76 ? -10.857 7.266 0.749 1.00 90.00 76 ALA A CA 1
ATOM 542 C C . ALA A 1 76 ? -9.647 6.577 1.405 1.00 90.00 76 ALA A C 1
ATOM 544 O O . ALA A 1 76 ? -9.417 5.379 1.202 1.00 90.00 76 ALA A O 1
ATOM 545 N N . VAL A 1 77 ? -8.906 7.302 2.249 1.00 89.31 77 VAL A N 1
ATOM 546 C CA . VAL A 1 77 ? -7.757 6.753 2.984 1.00 89.31 77 VAL A CA 1
ATOM 547 C C . VAL A 1 77 ? -8.205 5.679 3.977 1.00 89.31 77 VAL A C 1
ATOM 549 O O . VAL A 1 77 ? -7.579 4.616 4.041 1.00 89.31 77 VAL A O 1
ATOM 552 N N . GLY A 1 78 ? -9.299 5.916 4.708 1.00 88.44 78 GLY A N 1
ATOM 553 C CA . GLY A 1 78 ? -9.894 4.952 5.636 1.00 88.44 78 GLY A CA 1
ATOM 554 C C . GLY A 1 78 ? -10.288 3.652 4.937 1.00 88.44 78 GLY A C 1
ATOM 555 O O . GLY A 1 78 ? -9.849 2.578 5.346 1.00 88.44 78 GLY A O 1
ATOM 556 N N . LYS A 1 79 ? -10.983 3.739 3.796 1.00 91.25 79 LYS A N 1
ATOM 557 C CA . LYS A 1 79 ? -11.353 2.577 2.969 1.00 91.25 79 LYS A CA 1
ATOM 558 C C . LYS A 1 79 ? -10.129 1.801 2.478 1.00 91.25 79 LYS A C 1
ATOM 560 O O . LYS A 1 79 ? -10.105 0.574 2.561 1.00 91.25 79 LYS A O 1
ATOM 565 N N . GLY A 1 80 ? -9.093 2.487 1.992 1.00 90.69 80 GLY A N 1
ATOM 566 C CA . GLY A 1 80 ? -7.865 1.841 1.513 1.00 90.69 80 GLY A CA 1
ATOM 567 C C . GLY A 1 80 ? -7.066 1.144 2.620 1.00 90.69 80 GLY A C 1
ATOM 568 O O . GLY A 1 80 ? -6.448 0.101 2.397 1.00 90.69 80 GLY A O 1
ATOM 569 N N . ARG A 1 81 ? -7.072 1.696 3.836 1.00 90.25 81 ARG A N 1
ATOM 570 C CA . ARG A 1 81 ? -6.450 1.062 5.005 1.00 90.25 81 ARG A CA 1
ATOM 571 C C . ARG A 1 81 ? -7.265 -0.118 5.518 1.00 90.25 81 ARG A C 1
ATOM 573 O O . ARG A 1 81 ? -6.678 -1.178 5.707 1.00 90.25 81 ARG A O 1
ATOM 580 N N . ALA A 1 82 ? -8.584 0.031 5.623 1.00 89.56 82 ALA A N 1
ATOM 581 C CA . ALA A 1 82 ? -9.490 -1.042 6.016 1.00 89.56 82 ALA A CA 1
ATOM 582 C C . ALA A 1 82 ? -9.395 -2.250 5.066 1.00 89.56 82 ALA A C 1
ATOM 584 O O . ALA A 1 82 ? -9.290 -3.387 5.519 1.00 89.56 82 ALA A O 1
ATOM 585 N N . LYS A 1 83 ? -9.323 -2.017 3.745 1.00 91.44 83 LYS A N 1
ATOM 586 C CA . LYS A 1 83 ? -9.078 -3.080 2.752 1.00 91.44 83 LYS A CA 1
ATOM 587 C C . LYS A 1 83 ? -7.769 -3.830 3.009 1.00 91.44 83 LYS A C 1
ATOM 589 O O . LYS A 1 83 ? -7.751 -5.056 3.002 1.00 91.44 83 LYS A O 1
ATOM 594 N N . ARG A 1 84 ? -6.669 -3.107 3.252 1.00 89.62 84 ARG A N 1
ATOM 595 C CA . ARG A 1 84 ? -5.362 -3.727 3.532 1.00 89.62 84 ARG A CA 1
ATOM 596 C C . ARG A 1 84 ? -5.364 -4.512 4.839 1.00 89.62 84 ARG A C 1
ATOM 598 O O . ARG A 1 84 ? -4.833 -5.616 4.864 1.00 89.62 84 ARG A O 1
ATOM 605 N N . SER A 1 85 ? -5.968 -3.979 5.901 1.00 88.12 85 SER A N 1
ATOM 606 C CA . SER A 1 85 ? -6.070 -4.703 7.170 1.00 88.12 85 SER A CA 1
ATOM 607 C C . SER A 1 85 ? -6.930 -5.955 7.042 1.00 88.12 85 SER A C 1
ATOM 609 O O . SER A 1 85 ? -6.534 -6.991 7.562 1.00 88.12 85 SER A O 1
ATOM 611 N N . ALA A 1 86 ? -8.048 -5.887 6.311 1.00 87.31 86 ALA A N 1
ATOM 612 C CA . ALA A 1 86 ? -8.897 -7.045 6.045 1.00 87.31 86 ALA A CA 1
ATOM 613 C C . ALA A 1 86 ? -8.133 -8.124 5.261 1.00 87.31 86 ALA A C 1
ATOM 615 O O . ALA A 1 86 ? -8.114 -9.276 5.676 1.00 87.31 86 ALA A O 1
ATOM 616 N N . ALA A 1 87 ? -7.407 -7.743 4.205 1.00 88.12 87 ALA A N 1
ATOM 617 C CA . ALA A 1 87 ? -6.585 -8.679 3.437 1.00 88.12 87 ALA A CA 1
ATOM 618 C C . ALA A 1 87 ? -5.476 -9.336 4.282 1.00 88.12 87 ALA A C 1
ATOM 620 O O . ALA A 1 87 ? -5.200 -10.523 4.131 1.00 88.12 87 ALA A O 1
ATOM 621 N N . ILE A 1 88 ? -4.836 -8.589 5.188 1.00 86.19 88 ILE A N 1
ATOM 622 C CA . ILE A 1 88 ? -3.823 -9.147 6.098 1.00 86.19 88 ILE A CA 1
ATOM 623 C C . ILE A 1 88 ? -4.466 -10.087 7.119 1.00 86.19 88 ILE A C 1
ATOM 625 O O . ILE A 1 88 ? -3.910 -11.145 7.397 1.00 86.19 88 ILE A O 1
ATOM 629 N N . ALA A 1 89 ? -5.616 -9.720 7.680 1.00 84.94 89 ALA A N 1
ATOM 630 C CA . ALA A 1 89 ? -6.317 -10.555 8.646 1.00 84.94 89 ALA A CA 1
ATOM 631 C C . ALA A 1 89 ? -6.812 -11.864 8.009 1.00 84.94 89 ALA A C 1
ATOM 633 O O . ALA A 1 89 ? -6.663 -12.916 8.625 1.00 84.94 89 ALA A O 1
ATOM 634 N N . ALA A 1 90 ? -7.276 -11.806 6.755 1.00 84.56 90 ALA A N 1
ATOM 635 C CA . ALA A 1 90 ? -7.610 -12.978 5.951 1.00 84.56 90 ALA A CA 1
ATOM 636 C C . ALA A 1 90 ? -6.384 -13.876 5.723 1.00 84.56 90 ALA A C 1
ATOM 638 O O . ALA A 1 90 ? -6.438 -15.069 5.995 1.00 84.56 90 ALA A O 1
ATOM 639 N N . ARG A 1 91 ? -5.233 -13.302 5.335 1.00 86.38 91 ARG A N 1
ATOM 640 C CA . ARG A 1 91 ? -3.966 -14.055 5.200 1.00 86.38 91 ARG A CA 1
ATOM 641 C C . ARG A 1 91 ? -3.494 -14.704 6.501 1.00 86.38 91 ARG A C 1
ATOM 643 O O . ARG A 1 91 ? -2.749 -15.671 6.452 1.00 86.38 91 ARG A O 1
ATOM 650 N N . ARG A 1 92 ? -3.876 -14.147 7.651 1.00 89.56 92 ARG A N 1
ATOM 651 C CA . ARG A 1 92 ? -3.530 -14.670 8.980 1.00 89.56 92 ARG A CA 1
ATOM 652 C C . ARG A 1 92 ? -4.578 -15.634 9.542 1.00 89.56 92 ARG A C 1
ATOM 654 O O . ARG A 1 92 ? -4.402 -16.084 10.666 1.00 89.56 92 ARG A O 1
ATOM 661 N N . GLY A 1 93 ? -5.674 -15.891 8.824 1.00 86.62 93 GLY A N 1
ATOM 662 C CA . GLY A 1 93 ? -6.778 -16.726 9.310 1.00 86.62 93 GLY A CA 1
ATOM 663 C C . GLY A 1 93 ? -7.512 -16.153 10.529 1.00 86.62 93 GLY A C 1
ATOM 664 O O . GLY A 1 93 ? -8.215 -16.880 11.213 1.00 86.62 93 GLY A O 1
ATOM 665 N N . ILE A 1 94 ? -7.347 -14.858 10.831 1.00 82.50 94 ILE A N 1
ATOM 666 C CA . ILE A 1 94 ? -7.926 -14.231 12.036 1.00 82.50 94 ILE A CA 1
ATOM 667 C C . ILE A 1 94 ? -9.411 -13.924 11.831 1.00 82.50 94 ILE A C 1
ATOM 669 O O . ILE A 1 94 ? -10.193 -13.905 12.777 1.00 82.50 94 ILE A O 1
ATOM 673 N N . THR A 1 95 ? -9.810 -13.630 10.596 1.00 77.12 95 THR A N 1
ATOM 674 C CA . THR A 1 95 ? -11.218 -13.420 10.277 1.00 77.12 95 THR A CA 1
ATOM 675 C C . THR A 1 95 ? -11.804 -14.709 9.738 1.00 77.12 95 THR A C 1
ATOM 677 O O . THR A 1 95 ? -11.425 -15.129 8.646 1.00 77.12 95 THR A O 1
ATOM 680 N N . ASN A 1 96 ? -12.775 -15.266 10.461 1.00 59.69 96 ASN A N 1
ATOM 681 C CA . ASN A 1 96 ? -13.713 -16.251 9.932 1.00 59.69 96 ASN A CA 1
ATOM 682 C C . ASN A 1 96 ? -14.545 -15.550 8.854 1.00 59.69 96 ASN A C 1
ATOM 684 O O . ASN A 1 96 ? -15.606 -14.991 9.122 1.00 59.69 96 ASN A O 1
ATOM 688 N N . SER A 1 97 ? -14.012 -15.455 7.640 1.00 55.44 97 SER A N 1
ATOM 689 C CA . SER A 1 97 ? -14.733 -14.915 6.496 1.00 55.44 97 SER A CA 1
ATOM 690 C C . SER A 1 97 ? -15.717 -15.970 6.002 1.00 55.44 97 SER A C 1
ATOM 692 O O . SER A 1 97 ? -15.534 -16.543 4.935 1.00 55.44 97 SER A O 1
ATOM 694 N N . THR A 1 98 ? -16.759 -16.230 6.792 1.00 54.75 98 THR A N 1
ATOM 695 C CA . THR A 1 98 ? -17.901 -17.067 6.401 1.00 54.75 98 THR A CA 1
ATOM 696 C C . THR A 1 98 ? -18.812 -16.360 5.391 1.00 54.75 98 THR A C 1
ATOM 698 O O . THR A 1 98 ? -19.718 -16.971 4.846 1.00 54.75 98 THR A O 1
ATOM 701 N N . ALA A 1 99 ? -18.557 -15.086 5.082 1.00 54.28 99 ALA A N 1
ATOM 702 C CA . ALA A 1 99 ? -19.254 -14.347 4.037 1.00 54.28 99 ALA A CA 1
ATOM 703 C C . ALA A 1 99 ? -18.234 -13.748 3.059 1.00 54.28 99 ALA A C 1
ATOM 705 O O . ALA A 1 99 ? -17.663 -12.686 3.301 1.00 54.28 99 ALA A O 1
ATOM 706 N N . GLY A 1 100 ? -17.978 -14.492 1.983 1.00 58.69 100 GLY A N 1
ATOM 707 C CA . GLY A 1 100 ? -17.169 -14.158 0.812 1.00 58.69 100 GLY A CA 1
ATOM 708 C C . GLY A 1 100 ? -16.696 -12.708 0.657 1.00 58.69 100 GLY A C 1
ATOM 709 O O . GLY A 1 100 ? -17.437 -11.811 0.255 1.00 58.69 100 GLY A O 1
ATOM 710 N N . GLY A 1 101 ? -15.387 -12.533 0.818 1.00 58.28 101 GLY A N 1
ATOM 711 C CA . GLY A 1 101 ? -14.632 -11.520 0.095 1.00 58.28 101 GLY A CA 1
ATOM 712 C C . GLY A 1 101 ? -13.757 -10.651 0.981 1.00 58.28 101 GLY A C 1
ATOM 713 O O . GLY A 1 101 ? -14.149 -10.215 2.055 1.00 58.28 101 GLY A O 1
ATOM 714 N N . ASN A 1 102 ? -12.582 -10.305 0.452 1.00 67.88 102 ASN A N 1
ATOM 715 C CA . ASN A 1 102 ? -11.623 -9.315 0.967 1.00 67.88 102 ASN A CA 1
ATOM 716 C C . ASN A 1 102 ? -12.192 -7.876 1.079 1.00 67.88 102 ASN A C 1
ATOM 718 O O . ASN A 1 102 ? -11.465 -6.883 0.966 1.00 67.88 102 ASN A O 1
ATOM 722 N N . LYS A 1 103 ? -13.510 -7.735 1.218 1.00 79.62 103 LYS A N 1
ATOM 723 C CA . LYS A 1 103 ? -14.234 -6.484 1.362 1.00 79.62 103 LYS A CA 1
ATOM 724 C C . LYS A 1 103 ? -14.285 -6.160 2.862 1.00 79.62 103 LYS A C 1
ATOM 726 O O . LYS A 1 103 ? -14.797 -6.961 3.636 1.00 79.62 103 LYS A O 1
ATOM 731 N N . PRO A 1 104 ? -13.741 -5.015 3.298 1.00 82.25 104 PRO A N 1
ATOM 732 C CA . PRO A 1 104 ? -13.844 -4.609 4.692 1.00 82.25 104 PRO A CA 1
ATOM 733 C C . PRO A 1 104 ? -15.310 -4.373 5.052 1.00 82.25 104 PRO A C 1
ATOM 735 O O . PRO A 1 104 ? -16.071 -3.842 4.237 1.00 82.25 104 PRO A O 1
ATOM 738 N N . THR A 1 105 ? -15.693 -4.726 6.277 1.00 87.50 105 THR A N 1
ATOM 739 C CA . THR A 1 105 ? -17.037 -4.421 6.779 1.00 87.50 105 THR A CA 1
ATOM 740 C C . THR A 1 105 ? -17.215 -2.907 6.920 1.00 87.50 105 THR A C 1
ATOM 742 O O . THR A 1 105 ? -16.241 -2.181 7.143 1.00 87.50 105 THR A O 1
ATOM 745 N N . ALA A 1 106 ? -18.452 -2.410 6.810 1.00 87.25 106 ALA A N 1
ATOM 746 C CA . ALA A 1 106 ? -18.744 -0.978 6.958 1.00 87.25 106 ALA A CA 1
ATOM 747 C C . ALA A 1 106 ? -18.176 -0.420 8.278 1.00 87.25 106 ALA A C 1
ATOM 749 O O . ALA A 1 106 ? -17.463 0.582 8.283 1.00 87.25 106 ALA A O 1
ATOM 750 N N . MET A 1 107 ? -18.342 -1.176 9.365 1.00 88.19 107 MET A N 1
ATOM 751 C CA . MET A 1 107 ? -17.801 -0.854 10.685 1.00 88.19 107 MET A CA 1
ATOM 752 C C . MET A 1 107 ? -16.262 -0.771 10.715 1.00 88.19 107 MET A C 1
ATOM 754 O O . MET A 1 107 ? -15.696 0.076 11.404 1.00 88.19 107 MET A O 1
ATOM 758 N N . GLN A 1 108 ? -15.546 -1.622 9.967 1.00 86.56 108 GLN A N 1
ATOM 759 C CA . GLN A 1 108 ? -14.082 -1.537 9.863 1.00 86.56 108 GLN A CA 1
ATOM 760 C C . GLN A 1 108 ? -13.634 -0.282 9.109 1.00 86.56 108 GLN A C 1
ATOM 762 O O . GLN A 1 108 ? -12.640 0.339 9.494 1.00 86.56 108 GLN A O 1
ATOM 767 N N . VAL A 1 109 ? -14.359 0.096 8.053 1.00 89.38 109 VAL A N 1
ATOM 768 C CA . VAL A 1 109 ? -14.093 1.328 7.300 1.00 89.38 109 VAL A CA 1
ATOM 769 C C . VAL A 1 109 ? -14.314 2.543 8.195 1.00 89.38 109 VAL A C 1
ATOM 771 O O . VAL A 1 109 ? -13.413 3.370 8.310 1.00 89.38 109 VAL A O 1
ATOM 774 N N . GLU A 1 110 ? -15.448 2.616 8.890 1.00 88.19 110 GLU A N 1
ATOM 775 C CA . GLU A 1 110 ? -15.765 3.712 9.810 1.00 88.19 110 GLU A CA 1
ATOM 776 C C . GLU A 1 110 ? -14.751 3.830 10.944 1.00 88.19 110 GLU A C 1
ATOM 778 O O . GLU A 1 110 ? -14.238 4.919 11.207 1.00 88.19 110 GLU A O 1
ATOM 783 N N . LYS A 1 111 ? -14.376 2.706 11.566 1.00 89.88 111 LYS A N 1
ATOM 784 C CA . LYS A 1 111 ? -13.368 2.674 12.632 1.00 89.88 111 LYS A CA 1
ATOM 785 C C . LYS A 1 111 ? -12.023 3.230 12.166 1.00 89.88 111 LYS A C 1
ATOM 787 O O . LYS A 1 111 ? -11.363 3.955 12.913 1.00 89.88 111 LYS A O 1
ATOM 792 N N . GLU A 1 112 ? -11.603 2.910 10.944 1.00 88.38 112 GLU A N 1
ATOM 793 C CA . GLU A 1 112 ? -10.340 3.404 10.397 1.00 88.38 112 GLU A CA 1
ATOM 794 C C . GLU A 1 112 ? -10.442 4.864 9.932 1.00 88.38 112 GLU A C 1
ATOM 796 O O . GLU A 1 112 ? -9.517 5.639 10.174 1.00 88.38 112 GLU A O 1
ATOM 801 N N . THR A 1 113 ? -11.566 5.286 9.346 1.00 90.19 113 THR A N 1
ATOM 802 C CA . THR A 1 113 ? -11.832 6.696 9.014 1.00 90.19 113 THR A CA 1
ATOM 803 C C . THR A 1 113 ? -11.833 7.570 10.269 1.00 90.19 113 THR A C 1
ATOM 805 O O . THR A 1 113 ? -11.162 8.602 10.295 1.00 90.19 113 THR A O 1
ATOM 808 N N . TYR A 1 114 ? -12.477 7.121 11.347 1.00 87.81 114 TYR A N 1
ATOM 809 C CA . TYR A 1 114 ? -12.470 7.808 12.638 1.00 87.81 114 TYR A CA 1
ATOM 810 C C . TYR A 1 114 ? -11.055 7.904 13.229 1.00 87.81 114 TYR A C 1
ATOM 812 O O . TYR A 1 114 ? -10.643 8.958 13.719 1.00 87.81 114 TYR A O 1
ATOM 820 N N . ARG A 1 115 ? -10.249 6.836 13.123 1.00 85.62 115 ARG A N 1
ATOM 821 C CA . ARG A 1 115 ? -8.826 6.874 13.507 1.00 85.62 115 ARG A CA 1
ATOM 822 C C . ARG A 1 115 ? -8.034 7.908 12.708 1.00 85.62 115 ARG A C 1
ATOM 824 O O . ARG A 1 115 ? -7.197 8.590 13.299 1.00 85.62 115 ARG A O 1
ATOM 831 N N . GLN A 1 116 ? -8.274 8.040 11.401 1.00 84.50 116 GLN A N 1
ATOM 832 C CA . GLN A 1 116 ? -7.603 9.058 10.581 1.00 84.50 116 GLN A CA 1
ATOM 833 C C . GLN A 1 116 ? -7.981 10.472 11.012 1.00 84.50 116 GLN A C 1
ATOM 835 O O . GLN A 1 116 ? -7.094 11.305 11.207 1.00 84.50 116 GLN A O 1
ATOM 840 N N . GLN A 1 117 ? -9.273 10.718 11.227 1.00 84.12 117 GLN A N 1
ATOM 841 C CA . GLN A 1 117 ? -9.770 12.011 11.687 1.00 84.12 117 GLN A CA 1
ATOM 842 C C . GLN A 1 117 ? -9.141 12.386 13.035 1.00 84.12 117 GLN A C 1
ATOM 844 O O . GLN A 1 117 ? -8.548 13.454 13.174 1.00 84.12 117 GLN A O 1
ATOM 849 N N . ARG A 1 118 ? -9.138 11.461 14.003 1.00 79.44 118 ARG A N 1
ATOM 850 C CA . ARG A 1 118 ? -8.546 11.698 15.326 1.00 79.44 118 ARG A CA 1
ATOM 851 C C . ARG A 1 118 ? -7.032 11.903 15.274 1.00 79.44 118 ARG A C 1
ATOM 853 O O . ARG A 1 118 ? -6.504 12.700 16.041 1.00 79.44 118 ARG A O 1
ATOM 860 N N . LYS A 1 119 ? -6.321 11.226 14.365 1.00 77.31 119 LYS A N 1
ATOM 861 C CA . LYS A 1 119 ? -4.873 11.416 14.183 1.00 77.31 119 LYS A CA 1
ATOM 862 C C . LYS A 1 119 ? -4.536 12.810 13.645 1.00 77.31 119 LYS A C 1
ATOM 864 O O . LYS A 1 119 ? -3.501 13.358 14.015 1.00 77.31 119 LYS A O 1
ATOM 869 N N . ARG A 1 120 ? -5.394 13.380 12.794 1.00 70.44 120 ARG A N 1
ATOM 870 C CA . ARG A 1 120 ? -5.233 14.744 12.270 1.00 70.44 120 ARG A CA 1
ATOM 871 C C . ARG A 1 120 ? -5.487 15.797 13.346 1.00 70.44 120 ARG A C 1
ATOM 873 O O . ARG A 1 120 ? -4.685 16.715 13.477 1.00 70.44 120 ARG A O 1
ATOM 880 N N . THR A 1 121 ? -6.538 15.629 14.144 1.00 67.62 121 THR A N 1
ATOM 881 C CA . THR A 1 121 ? -6.937 16.629 15.149 1.00 67.62 121 THR A CA 1
ATOM 882 C C . THR A 1 121 ? -6.151 16.511 16.460 1.00 67.62 121 THR A C 1
ATOM 884 O O . THR A 1 121 ? -5.828 17.519 17.072 1.00 67.62 121 THR A O 1
ATOM 887 N N . GLY A 1 122 ? -5.785 15.298 16.888 1.00 61.16 122 GLY A N 1
ATOM 888 C CA . GLY A 1 122 ? -5.114 15.045 18.173 1.00 61.16 122 GLY A CA 1
ATOM 889 C C . GLY A 1 122 ? -3.588 14.905 18.112 1.00 61.16 122 GLY A C 1
ATOM 890 O O . GLY A 1 122 ? -2.954 14.685 19.138 1.00 61.16 122 GLY A O 1
ATOM 891 N N . GLY A 1 123 ? -2.976 14.989 16.927 1.00 55.53 123 GLY A N 1
ATOM 892 C CA . GLY A 1 123 ? -1.556 14.671 16.730 1.00 55.53 123 GLY A CA 1
ATOM 893 C C . GLY A 1 123 ? -0.554 15.767 17.107 1.00 55.53 123 GLY A C 1
ATOM 894 O O . GLY A 1 123 ? 0.644 15.503 17.057 1.00 55.53 123 GLY A O 1
ATOM 895 N N . LYS A 1 124 ? -1.002 16.980 17.457 1.00 54.44 124 LYS A N 1
ATOM 896 C CA . LYS A 1 124 ? -0.098 18.117 17.714 1.00 54.44 124 LYS A CA 1
ATOM 897 C C . LYS A 1 124 ? 0.190 18.401 19.191 1.00 54.44 124 LYS A C 1
ATOM 899 O O . LYS A 1 124 ? 1.122 19.142 19.460 1.00 54.44 124 LYS A O 1
ATOM 904 N N . GLN A 1 125 ? -0.554 17.821 20.136 1.00 52.06 125 GLN A N 1
ATOM 905 C CA . GLN A 1 125 ? -0.558 18.340 21.514 1.00 52.06 125 GLN A CA 1
ATOM 906 C C . GLN A 1 125 ? 0.161 17.473 22.562 1.00 52.06 125 GLN A C 1
ATOM 908 O O . GLN A 1 125 ? 0.265 17.897 23.700 1.00 52.06 125 GLN A O 1
ATOM 913 N N . ASN A 1 126 ? 0.708 16.302 22.204 1.00 48.50 126 ASN A N 1
ATOM 914 C CA . ASN A 1 126 ? 1.388 15.419 23.172 1.00 48.50 126 ASN A CA 1
ATOM 915 C C . ASN A 1 126 ? 2.745 14.871 22.686 1.00 48.50 126 ASN A C 1
ATOM 917 O O . ASN A 1 126 ? 3.130 13.755 23.017 1.00 48.50 126 ASN A O 1
ATOM 921 N N . GLN A 1 127 ? 3.482 15.638 21.875 1.00 53.62 127 GLN A N 1
ATOM 922 C CA . GLN A 1 127 ? 4.848 15.265 21.466 1.00 53.62 127 GLN A CA 1
ATOM 923 C C . GLN A 1 127 ? 5.955 15.747 22.416 1.00 53.62 127 GLN A C 1
ATOM 925 O O . GLN A 1 127 ? 7.111 15.408 22.183 1.00 53.62 127 GLN A O 1
ATOM 930 N N . GLN A 1 128 ? 5.639 16.500 23.475 1.00 50.00 128 GLN A N 1
ATOM 931 C CA . GLN A 1 128 ? 6.671 17.124 24.312 1.00 50.00 128 GLN A CA 1
ATOM 932 C C . GLN A 1 128 ? 6.973 16.438 25.646 1.00 50.00 128 GLN A C 1
ATOM 934 O O . GLN A 1 128 ? 7.998 16.762 26.234 1.00 50.00 128 GLN A O 1
ATOM 939 N N . GLN A 1 129 ? 6.186 15.471 26.124 1.00 47.03 129 GLN A N 1
ATOM 940 C CA . GLN A 1 129 ? 6.486 14.837 27.412 1.00 47.03 129 GLN A CA 1
ATOM 941 C C . GLN A 1 129 ? 6.268 13.324 27.367 1.00 47.03 129 GLN A C 1
ATOM 943 O O . GLN A 1 129 ? 5.147 12.838 27.265 1.00 47.03 129 GLN A O 1
ATOM 948 N N . GLY A 1 130 ? 7.380 12.589 27.450 1.00 43.12 130 GLY A N 1
ATOM 949 C CA . GLY A 1 130 ? 7.400 11.167 27.791 1.00 43.12 130 GLY A CA 1
ATOM 950 C C . GLY A 1 130 ? 7.498 10.207 26.606 1.00 43.12 130 GLY A C 1
ATOM 951 O O . GLY A 1 130 ? 6.498 9.673 26.141 1.00 43.12 130 GLY A O 1
ATOM 952 N N . GLY A 1 131 ? 8.727 9.900 26.175 1.00 43.25 131 GLY A N 1
ATOM 953 C CA . GLY A 1 131 ? 9.001 8.652 25.450 1.00 43.25 131 GLY A CA 1
ATOM 954 C C . GLY A 1 131 ? 9.242 8.771 23.946 1.00 43.25 131 GLY A C 1
ATOM 955 O O . GLY A 1 131 ? 8.688 8.008 23.157 1.00 43.25 131 GLY A O 1
ATOM 956 N N . SER A 1 132 ? 10.147 9.661 23.535 1.00 50.09 132 SER A N 1
ATOM 957 C CA . SER A 1 132 ? 10.794 9.593 22.218 1.00 50.09 132 SER A CA 1
ATOM 958 C C . SER A 1 132 ? 11.751 8.392 22.144 1.00 50.09 132 SER A C 1
ATOM 960 O O . SER A 1 132 ? 12.967 8.534 22.224 1.00 50.09 132 SER A O 1
ATOM 962 N N . ARG A 1 133 ? 11.210 7.176 22.019 1.00 51.84 133 ARG A N 1
ATOM 963 C CA . ARG A 1 133 ? 11.939 5.989 21.544 1.00 51.84 133 ARG A CA 1
ATOM 964 C C . ARG A 1 133 ? 10.960 5.134 20.741 1.00 51.84 133 ARG A C 1
ATOM 966 O O . ARG A 1 133 ? 10.013 4.602 21.301 1.00 51.84 133 ARG A O 1
ATOM 973 N N . ARG A 1 134 ? 11.229 4.961 19.440 1.00 47.94 134 ARG A N 1
ATOM 974 C CA . ARG A 1 134 ? 10.465 4.152 18.456 1.00 47.94 134 ARG A CA 1
ATOM 975 C C . ARG A 1 134 ? 9.323 4.872 17.729 1.00 47.94 134 ARG A C 1
ATOM 977 O O . ARG A 1 134 ? 8.216 4.361 17.586 1.00 47.94 134 ARG A O 1
ATOM 984 N N . GLY A 1 135 ? 9.651 5.992 17.086 1.00 50.78 135 GLY A N 1
ATOM 985 C CA . GLY A 1 135 ? 9.054 6.280 15.780 1.00 50.78 135 GLY A CA 1
ATOM 986 C C . GLY A 1 135 ? 9.475 5.178 14.806 1.00 50.78 135 GLY A C 1
ATOM 987 O O . GLY A 1 135 ? 10.539 5.276 14.203 1.00 50.78 135 GLY A O 1
ATOM 988 N N . GLY A 1 136 ? 8.681 4.105 14.729 1.00 54.81 136 GLY A N 1
ATOM 989 C CA . GLY A 1 136 ? 8.931 2.894 13.947 1.00 54.81 136 GLY A CA 1
ATOM 990 C C . GLY A 1 136 ? 9.011 3.151 12.446 1.00 54.81 136 GLY A C 1
ATOM 991 O O . GLY A 1 136 ? 8.080 2.854 11.707 1.00 54.81 136 GLY A O 1
ATOM 992 N N . LYS A 1 137 ? 10.133 3.705 11.993 1.00 56.59 137 LYS A N 1
ATOM 993 C CA . LYS A 1 137 ? 10.599 3.515 10.627 1.00 56.59 137 LYS A CA 1
ATOM 994 C C . LYS A 1 137 ? 11.364 2.211 10.654 1.00 56.59 137 LYS A C 1
ATOM 996 O O . LYS A 1 137 ? 12.437 2.134 11.248 1.00 56.59 137 LYS A O 1
ATOM 1001 N N . THR A 1 138 ? 10.775 1.180 10.071 1.00 60.53 138 THR A N 1
ATOM 1002 C CA . THR A 1 138 ? 11.526 -0.043 9.812 1.00 60.53 138 THR A CA 1
ATOM 1003 C C . THR A 1 138 ? 12.679 0.285 8.863 1.00 60.53 138 THR A C 1
ATOM 1005 O O . THR A 1 138 ? 12.624 1.263 8.112 1.00 60.53 138 THR A O 1
ATOM 1008 N N . GLU A 1 139 ? 13.739 -0.515 8.865 1.00 58.09 139 GLU A N 1
ATOM 1009 C CA . GLU A 1 139 ? 14.843 -0.356 7.909 1.00 58.09 139 GLU A CA 1
ATOM 1010 C C . GLU A 1 139 ? 14.335 -0.334 6.452 1.00 58.09 139 GLU A C 1
ATOM 1012 O O . GLU A 1 139 ? 14.838 0.411 5.605 1.00 58.09 139 GLU A O 1
ATOM 1017 N N . ALA A 1 140 ? 13.240 -1.058 6.190 1.00 58.16 140 ALA A N 1
ATOM 1018 C CA . ALA A 1 140 ? 12.507 -1.042 4.930 1.00 58.16 140 ALA A CA 1
ATOM 1019 C C . ALA A 1 140 ? 11.901 0.336 4.592 1.00 58.16 140 ALA A C 1
ATOM 1021 O O . ALA A 1 140 ? 11.984 0.765 3.441 1.00 58.16 140 ALA A O 1
ATOM 1022 N N . ASP A 1 141 ? 11.361 1.072 5.570 1.00 64.94 141 ASP A N 1
ATOM 1023 C CA . ASP A 1 141 ? 10.842 2.435 5.370 1.00 64.94 141 ASP A CA 1
ATOM 1024 C C . ASP A 1 141 ? 11.963 3.440 5.078 1.00 64.94 141 ASP A C 1
ATOM 1026 O O . ASP A 1 141 ? 11.811 4.335 4.240 1.00 64.94 141 ASP A O 1
ATOM 1030 N N . ILE A 1 142 ? 13.119 3.286 5.732 1.00 70.12 142 ILE A N 1
ATOM 1031 C CA . ILE A 1 142 ? 14.303 4.122 5.483 1.00 70.12 142 ILE A CA 1
ATOM 1032 C C . ILE A 1 142 ? 14.836 3.858 4.068 1.00 70.12 142 ILE A C 1
ATOM 1034 O O . ILE A 1 142 ? 15.103 4.802 3.317 1.00 70.12 142 ILE A O 1
ATOM 1038 N N . LYS A 1 143 ? 14.928 2.586 3.666 1.00 68.69 143 LYS A N 1
ATOM 1039 C CA . LYS A 1 143 ? 15.387 2.172 2.332 1.00 68.69 143 LYS A CA 1
ATOM 1040 C C . LYS A 1 143 ? 14.400 2.586 1.235 1.00 68.69 143 LYS A C 1
ATOM 1042 O O . LYS A 1 143 ? 14.822 3.082 0.190 1.00 68.69 143 LYS A O 1
ATOM 1047 N N . GLY A 1 144 ? 13.096 2.481 1.492 1.00 71.94 144 GLY A N 1
ATOM 1048 C CA . GLY A 1 144 ? 12.037 2.955 0.599 1.00 71.94 144 GLY A CA 1
ATOM 1049 C C . GLY A 1 144 ? 12.095 4.466 0.371 1.00 71.94 144 GLY A C 1
ATOM 1050 O O . GLY A 1 144 ? 12.061 4.919 -0.774 1.00 71.94 144 GLY A O 1
ATOM 1051 N N . LYS A 1 145 ? 12.285 5.255 1.437 1.00 76.81 145 LYS A N 1
ATOM 1052 C CA . LYS A 1 145 ? 12.412 6.716 1.332 1.00 76.81 145 LYS A CA 1
ATOM 1053 C C . LYS A 1 145 ? 13.683 7.140 0.589 1.00 76.81 145 LYS A C 1
ATOM 1055 O O . LYS A 1 145 ? 13.604 8.020 -0.266 1.00 76.81 145 LYS A O 1
ATOM 1060 N N . LYS A 1 146 ? 14.825 6.484 0.837 1.00 72.81 146 LYS A N 1
ATOM 1061 C CA . LYS A 1 146 ? 16.070 6.719 0.078 1.00 72.81 146 LYS A CA 1
ATOM 1062 C C . LYS A 1 146 ? 15.898 6.400 -1.414 1.00 72.81 146 LYS A C 1
ATOM 1064 O O . LYS A 1 146 ? 16.325 7.183 -2.257 1.00 72.81 146 LYS A O 1
ATOM 1069 N N . LYS A 1 147 ? 15.212 5.302 -1.757 1.00 72.62 147 LYS A N 1
ATOM 1070 C CA . LYS A 1 147 ? 14.942 4.917 -3.155 1.00 72.62 147 LYS A CA 1
ATOM 1071 C C . LYS A 1 147 ? 13.996 5.895 -3.863 1.00 72.62 147 LYS A C 1
ATOM 1073 O O . LYS A 1 147 ? 14.237 6.241 -5.016 1.00 72.62 147 LYS A O 1
ATOM 1078 N N . ALA A 1 148 ? 12.963 6.381 -3.173 1.00 73.25 148 ALA A N 1
ATOM 1079 C CA . ALA A 1 148 ? 12.050 7.392 -3.708 1.00 73.25 148 ALA A CA 1
ATOM 1080 C C . ALA A 1 148 ? 12.749 8.745 -3.944 1.00 73.25 148 ALA A C 1
ATOM 1082 O O . ALA A 1 148 ? 12.559 9.357 -4.993 1.00 73.25 148 ALA A O 1
ATOM 1083 N N . GLN A 1 149 ? 13.618 9.176 -3.023 1.00 75.38 149 GLN A N 1
ATOM 1084 C CA . GLN A 1 149 ? 14.417 10.395 -3.194 1.00 75.38 149 GLN A CA 1
ATOM 1085 C C . GLN A 1 149 ? 15.447 10.271 -4.330 1.00 75.38 149 GLN A C 1
ATOM 1087 O O . GLN A 1 149 ? 15.623 11.216 -5.097 1.00 75.38 149 GLN A O 1
ATOM 1092 N N . ALA A 1 150 ? 16.078 9.104 -4.503 1.00 68.00 150 ALA A N 1
ATOM 1093 C CA . ALA A 1 150 ? 16.974 8.849 -5.635 1.00 68.00 150 ALA A CA 1
ATOM 1094 C C . ALA A 1 150 ? 16.238 8.894 -6.989 1.00 68.00 150 ALA A C 1
ATOM 1096 O O . ALA A 1 150 ? 16.757 9.440 -7.960 1.00 68.00 150 ALA A O 1
ATOM 1097 N N . ALA A 1 151 ? 15.005 8.381 -7.054 1.00 66.44 151 ALA A N 1
ATOM 1098 C CA . ALA A 1 151 ? 14.183 8.438 -8.263 1.00 66.44 151 ALA A CA 1
ATOM 1099 C C . ALA A 1 151 ? 13.737 9.869 -8.623 1.00 66.44 151 ALA A C 1
ATOM 1101 O O . ALA A 1 151 ? 13.631 10.195 -9.803 1.00 66.44 151 ALA A O 1
ATOM 1102 N N . GLN A 1 152 ? 13.507 10.733 -7.628 1.00 67.06 152 GLN A N 1
ATOM 1103 C CA . GLN A 1 152 ? 13.178 12.145 -7.860 1.00 67.06 152 GLN A CA 1
ATOM 1104 C C . GLN A 1 152 ? 14.392 12.956 -8.338 1.00 67.06 152 GLN A C 1
ATOM 1106 O O . GLN A 1 152 ? 14.250 13.748 -9.267 1.00 67.06 152 GLN A O 1
ATOM 1111 N N . LYS A 1 153 ? 15.596 12.705 -7.801 1.00 61.34 153 LYS A N 1
ATOM 1112 C CA . LYS A 1 153 ? 16.836 13.339 -8.294 1.00 61.34 153 LYS A CA 1
ATOM 1113 C C . LYS A 1 153 ? 17.165 12.957 -9.744 1.00 61.34 153 LYS A C 1
ATOM 1115 O O . LYS A 1 153 ? 17.590 13.810 -10.511 1.00 61.34 153 LYS A O 1
ATOM 1120 N N . MET A 1 154 ? 16.885 11.715 -10.143 1.00 57.88 154 MET A N 1
ATOM 1121 C CA . MET A 1 154 ? 17.074 11.248 -11.526 1.00 57.88 154 MET A CA 1
ATOM 1122 C C . MET A 1 154 ? 16.145 11.934 -12.541 1.00 57.88 154 MET A C 1
ATOM 1124 O O . MET A 1 154 ? 16.524 12.072 -13.698 1.00 57.88 154 MET A O 1
ATOM 1128 N N . LYS A 1 155 ? 14.941 12.368 -12.135 1.00 56.88 155 LYS A N 1
ATOM 1129 C CA . LYS A 1 155 ? 14.011 13.085 -13.027 1.00 56.88 155 LYS A CA 1
ATOM 1130 C C . LYS A 1 155 ? 14.309 14.584 -13.139 1.00 56.88 155 LYS A C 1
ATOM 1132 O O . LYS A 1 155 ? 14.018 15.164 -14.174 1.00 56.88 155 LYS A O 1
ATOM 1137 N N . GLY A 1 156 ? 14.898 15.197 -12.109 1.00 52.47 156 GLY A N 1
ATOM 1138 C CA . GLY A 1 156 ? 15.263 16.622 -12.125 1.00 52.47 156 GLY A CA 1
ATOM 1139 C C . GLY A 1 156 ? 16.574 16.940 -12.854 1.00 52.47 156 GLY A C 1
ATOM 1140 O O . GLY A 1 156 ? 16.764 18.063 -13.298 1.00 52.47 156 GLY A O 1
ATOM 1141 N N . GLN A 1 157 ? 17.473 15.964 -13.019 1.00 51.75 157 GLN A N 1
ATOM 1142 C CA . GLN A 1 157 ? 18.791 16.172 -13.642 1.00 51.75 157 GLN A CA 1
ATOM 1143 C C . GLN A 1 157 ? 18.830 15.977 -15.167 1.00 51.75 157 GLN A C 1
ATOM 1145 O O . GLN A 1 157 ? 19.909 16.029 -15.752 1.00 51.75 157 GLN A O 1
ATOM 1150 N N . GLN A 1 158 ? 17.692 15.744 -15.829 1.00 53.53 158 GLN A N 1
ATOM 1151 C CA . GLN A 1 158 ? 17.652 15.584 -17.290 1.00 53.53 158 GLN A CA 1
ATOM 1152 C C . GLN A 1 158 ? 17.478 16.897 -18.069 1.00 53.53 158 GLN A C 1
ATOM 1154 O O . GLN A 1 158 ? 17.492 16.847 -19.293 1.00 53.53 158 GLN A O 1
ATOM 1159 N N . GLN A 1 159 ? 17.328 18.054 -17.411 1.00 55.31 159 GLN A N 1
ATOM 1160 C CA . GLN A 1 159 ? 16.979 19.297 -18.119 1.00 55.31 159 GLN A CA 1
ATOM 1161 C C . GLN A 1 159 ? 17.898 20.510 -17.888 1.00 55.31 159 GLN A C 1
ATOM 1163 O O . GLN A 1 159 ? 17.663 21.520 -18.540 1.00 55.31 159 GLN A O 1
ATOM 1168 N N . GLN A 1 160 ? 18.922 20.470 -17.020 1.00 51.62 160 GLN A N 1
ATOM 1169 C CA . GLN A 1 160 ? 19.610 21.719 -16.619 1.00 51.62 160 GLN A CA 1
ATOM 1170 C C . GLN A 1 160 ? 21.137 21.682 -16.427 1.00 51.62 160 GLN A C 1
ATOM 1172 O O . GLN A 1 160 ? 21.665 22.585 -15.796 1.00 51.62 160 GLN A O 1
ATOM 1177 N N . ASP A 1 161 ? 21.876 20.733 -17.003 1.00 48.12 161 ASP A N 1
ATOM 1178 C CA . ASP A 1 161 ? 23.347 20.835 -17.011 1.00 48.12 161 ASP A CA 1
ATOM 1179 C C . ASP A 1 161 ? 23.859 20.952 -18.451 1.00 48.12 161 ASP A C 1
ATOM 1181 O O . ASP A 1 161 ? 24.092 19.955 -19.137 1.00 48.12 161 ASP A O 1
ATOM 1185 N N . GLY A 1 162 ? 24.005 22.196 -18.916 1.00 60.72 162 GLY A N 1
ATOM 1186 C CA . GLY A 1 162 ? 24.813 22.520 -20.086 1.00 60.72 162 GLY A CA 1
ATOM 1187 C C . GLY A 1 162 ? 26.290 22.262 -19.784 1.00 60.72 162 GLY A C 1
ATOM 1188 O O . GLY A 1 162 ? 26.792 22.681 -18.745 1.00 60.72 162 GLY A O 1
ATOM 1189 N N . GLY A 1 163 ? 26.985 21.556 -20.678 1.00 61.34 163 GLY A N 1
ATOM 1190 C CA . GLY A 1 163 ? 28.448 21.497 -20.643 1.00 61.34 163 GLY A CA 1
ATOM 1191 C C . GLY A 1 163 ? 29.082 20.280 -21.305 1.00 61.34 163 GLY A C 1
ATOM 1192 O O . GLY A 1 163 ? 29.975 20.446 -22.123 1.00 61.34 163 GLY A O 1
ATOM 1193 N N . MET A 1 164 ? 28.634 19.056 -21.015 1.00 60.34 164 MET A N 1
ATOM 1194 C CA . MET A 1 164 ? 29.185 17.850 -21.652 1.00 60.34 164 MET A CA 1
ATOM 1195 C C . MET A 1 164 ? 28.117 16.759 -21.778 1.00 60.34 164 MET A C 1
ATOM 1197 O O . MET A 1 164 ? 27.376 16.528 -20.816 1.00 60.34 164 MET A O 1
ATOM 1201 N N . PRO A 1 165 ? 28.026 16.061 -22.928 1.00 67.81 165 PRO A N 1
ATOM 1202 C CA . PRO A 1 165 ? 27.124 14.930 -23.075 1.00 67.81 165 PRO A CA 1
ATOM 1203 C C . PRO A 1 165 ? 27.533 13.849 -22.074 1.00 67.81 165 PRO A C 1
ATOM 1205 O O . PRO A 1 165 ? 28.599 13.243 -22.175 1.00 67.81 165 PRO A O 1
ATOM 1208 N N . ARG A 1 166 ? 26.689 13.625 -21.063 1.00 75.44 166 ARG A N 1
ATOM 1209 C CA . ARG A 1 166 ? 26.900 12.523 -20.123 1.00 75.44 166 ARG A CA 1
ATOM 1210 C C . ARG A 1 166 ? 26.813 11.202 -20.892 1.00 75.44 166 ARG A C 1
ATOM 1212 O O . ARG A 1 166 ? 25.924 11.060 -21.735 1.00 75.44 166 ARG A O 1
ATOM 1219 N N . PRO A 1 167 ? 27.677 10.220 -20.584 1.00 80.31 167 PRO A N 1
ATOM 1220 C CA . PRO A 1 167 ? 27.569 8.905 -21.191 1.00 80.31 167 PRO A CA 1
ATOM 1221 C C . PRO A 1 167 ? 26.190 8.293 -20.885 1.00 80.31 167 PRO A C 1
ATOM 1223 O O . PRO A 1 167 ? 25.625 8.527 -19.807 1.00 80.31 167 PRO A O 1
ATOM 1226 N N . PRO A 1 168 ? 25.619 7.510 -21.815 1.00 85.81 168 PRO A N 1
ATOM 1227 C CA . PRO A 1 168 ? 24.301 6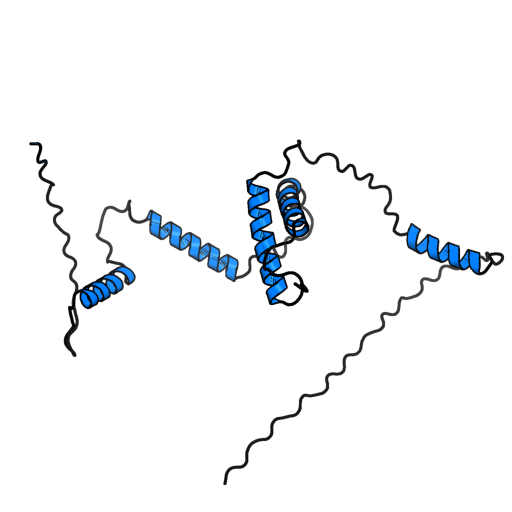.921 -21.640 1.00 85.81 168 PRO A CA 1
ATOM 1228 C C . PRO A 1 168 ? 24.274 5.954 -20.457 1.00 85.81 168 PRO A C 1
ATOM 1230 O O . PRO A 1 168 ? 25.238 5.251 -20.150 1.00 85.81 168 PRO A O 1
ATOM 1233 N N . SER A 1 169 ? 23.120 5.877 -19.795 1.00 91.19 169 SER A N 1
ATOM 1234 C CA . SER A 1 169 ? 22.944 4.926 -18.698 1.00 91.19 169 SER A CA 1
ATOM 1235 C C . SER A 1 169 ? 23.021 3.478 -19.199 1.00 91.19 169 SER A C 1
ATOM 1237 O O . SER A 1 169 ? 22.521 3.152 -20.276 1.00 91.19 169 SER A O 1
ATOM 1239 N N . LYS A 1 170 ? 23.529 2.562 -18.363 1.00 90.19 170 LYS A N 1
ATOM 1240 C CA . LYS A 1 170 ? 23.558 1.114 -18.656 1.00 90.19 170 LYS A CA 1
ATOM 1241 C C . LYS A 1 170 ? 22.186 0.544 -19.047 1.00 90.19 170 LYS A C 1
ATOM 1243 O O . LYS A 1 170 ? 22.096 -0.383 -19.841 1.00 90.19 170 LYS A O 1
ATOM 1248 N N . LYS A 1 171 ? 21.101 1.111 -18.506 1.00 90.38 171 LYS A N 1
ATOM 1249 C CA . LYS A 1 171 ? 19.729 0.721 -18.867 1.00 90.38 171 LYS A CA 1
ATOM 1250 C C . LYS A 1 171 ? 19.380 1.100 -20.303 1.00 90.38 171 LYS A C 1
ATOM 1252 O O . LYS A 1 171 ? 18.757 0.295 -20.982 1.00 90.38 171 LYS A O 1
ATOM 1257 N N . ALA A 1 172 ? 19.780 2.294 -20.739 1.00 88.00 172 ALA A N 1
ATOM 1258 C CA . ALA A 1 172 ? 19.578 2.741 -22.112 1.00 88.00 172 ALA A CA 1
ATOM 1259 C C . ALA A 1 172 ? 20.373 1.867 -23.092 1.00 88.00 172 ALA A C 1
ATOM 1261 O O . ALA A 1 172 ? 19.814 1.426 -24.089 1.00 88.00 172 ALA A O 1
ATOM 1262 N N . LEU A 1 173 ? 21.620 1.518 -22.750 1.00 90.06 173 LEU A N 1
ATOM 1263 C CA . LEU A 1 173 ? 22.432 0.589 -23.546 1.00 90.06 173 LEU A CA 1
ATOM 1264 C C . LEU A 1 173 ? 21.768 -0.789 -23.677 1.00 90.06 173 LEU A C 1
ATOM 1266 O O . LEU A 1 173 ? 21.590 -1.283 -24.784 1.00 90.06 173 LEU A O 1
ATOM 1270 N N . ASN A 1 174 ? 21.320 -1.384 -22.568 1.00 91.19 174 ASN A N 1
ATOM 1271 C CA . ASN A 1 174 ? 20.638 -2.682 -22.606 1.00 91.19 174 ASN A CA 1
ATOM 1272 C C . ASN A 1 174 ? 19.320 -2.638 -23.396 1.00 91.19 174 ASN A C 1
ATOM 1274 O O . ASN A 1 174 ? 18.964 -3.621 -24.040 1.00 91.19 174 ASN A O 1
ATOM 1278 N N . ALA A 1 175 ? 18.579 -1.528 -23.322 1.00 92.81 175 ALA A N 1
ATOM 1279 C CA . ALA A 1 175 ? 17.355 -1.345 -24.094 1.00 92.81 175 ALA A CA 1
ATOM 1280 C C . ALA A 1 175 ? 17.649 -1.250 -25.598 1.00 92.81 175 ALA A C 1
ATOM 1282 O O . ALA A 1 175 ? 16.964 -1.899 -26.381 1.00 92.81 175 ALA A O 1
ATOM 1283 N N . ALA A 1 176 ? 18.697 -0.518 -25.986 1.00 90.62 176 ALA A N 1
ATOM 1284 C CA . ALA A 1 176 ? 19.136 -0.423 -27.374 1.00 90.62 176 ALA A CA 1
ATOM 1285 C C . ALA A 1 176 ? 19.560 -1.791 -27.934 1.00 90.62 176 ALA A C 1
ATOM 1287 O O . ALA A 1 176 ? 19.082 -2.186 -28.989 1.00 90.62 176 ALA A O 1
ATOM 1288 N N . VAL A 1 177 ? 20.370 -2.559 -27.194 1.00 91.94 177 VAL A N 1
ATOM 1289 C CA . VAL A 1 177 ? 20.797 -3.909 -27.615 1.00 91.94 177 VAL A CA 1
ATOM 1290 C C . VAL A 1 177 ? 19.601 -4.843 -27.819 1.00 91.94 177 VAL A C 1
ATOM 1292 O O . VAL A 1 177 ? 19.577 -5.605 -28.781 1.00 91.94 177 VAL A O 1
ATOM 1295 N N . ARG A 1 178 ? 18.585 -4.770 -26.948 1.00 94.25 178 ARG A N 1
ATOM 1296 C CA . ARG A 1 178 ? 17.347 -5.549 -27.114 1.00 94.25 178 ARG A CA 1
ATOM 1297 C C . ARG A 1 178 ? 16.572 -5.132 -28.355 1.00 94.25 178 ARG A C 1
ATOM 1299 O O . ARG A 1 178 ? 16.227 -5.996 -29.142 1.00 94.25 178 ARG A O 1
ATOM 1306 N N . ALA A 1 179 ? 16.378 -3.830 -28.558 1.00 94.56 179 ALA A N 1
ATOM 1307 C CA . ALA A 1 179 ? 15.687 -3.317 -29.737 1.00 94.56 179 ALA A CA 1
ATOM 1308 C C . ALA A 1 179 ? 16.399 -3.706 -31.046 1.00 94.56 179 ALA A C 1
ATOM 1310 O O . ALA A 1 179 ? 15.738 -4.018 -32.029 1.00 94.56 179 ALA A O 1
ATOM 1311 N N . MET A 1 180 ? 17.737 -3.740 -31.055 1.00 93.19 180 MET A N 1
ATOM 1312 C CA . MET A 1 180 ? 18.509 -4.245 -32.196 1.00 93.19 180 MET A CA 1
ATOM 1313 C C . MET A 1 180 ? 18.269 -5.743 -32.425 1.00 93.19 180 MET A C 1
ATOM 1315 O O . MET A 1 180 ? 18.081 -6.152 -33.566 1.00 93.19 180 MET A O 1
ATOM 1319 N N . GLY A 1 181 ? 18.214 -6.542 -31.356 1.00 94.25 181 GLY A N 1
ATOM 1320 C CA . GLY A 1 181 ? 17.846 -7.958 -31.437 1.00 94.25 181 GLY A CA 1
ATOM 1321 C C . GLY A 1 181 ? 16.427 -8.175 -31.971 1.00 94.25 181 GLY A C 1
ATOM 1322 O O . GLY A 1 181 ? 16.234 -8.998 -32.862 1.00 94.25 181 GLY A O 1
ATOM 1323 N N . ASP A 1 182 ? 15.458 -7.392 -31.492 1.00 95.50 182 ASP A N 1
ATOM 1324 C CA . ASP A 1 182 ? 14.060 -7.433 -31.945 1.00 95.50 182 ASP A CA 1
ATOM 1325 C C . ASP A 1 182 ? 13.923 -7.007 -33.420 1.00 95.50 182 ASP A C 1
ATOM 1327 O O . ASP A 1 182 ? 13.073 -7.523 -34.140 1.00 95.50 182 ASP A O 1
ATOM 1331 N N . ALA A 1 183 ? 14.797 -6.114 -33.896 1.00 95.81 183 ALA A N 1
ATOM 1332 C CA . ALA A 1 183 ? 14.907 -5.728 -35.304 1.00 95.81 183 ALA A CA 1
ATOM 1333 C C . ALA A 1 183 ? 15.631 -6.773 -36.181 1.00 95.81 183 ALA A C 1
ATOM 1335 O O . ALA A 1 183 ? 15.829 -6.545 -37.373 1.00 95.81 183 ALA A O 1
ATOM 1336 N N . GLY A 1 184 ? 16.042 -7.909 -35.609 1.00 95.94 184 GLY A N 1
ATOM 1337 C CA . GLY A 1 184 ? 16.702 -9.003 -36.323 1.00 95.94 184 GLY A CA 1
ATOM 1338 C C . GLY A 1 184 ? 18.225 -8.890 -36.410 1.00 95.94 184 GLY A C 1
ATOM 1339 O O . GLY A 1 184 ? 18.857 -9.709 -37.076 1.00 95.94 184 GLY A O 1
ATOM 1340 N N . PHE A 1 185 ? 18.849 -7.923 -35.734 1.00 94.56 185 PHE A N 1
ATOM 1341 C CA . PHE A 1 185 ? 20.305 -7.817 -35.704 1.00 94.56 185 PHE A CA 1
ATOM 1342 C C . PHE A 1 185 ? 20.904 -8.848 -34.737 1.00 94.56 185 PHE A C 1
ATOM 1344 O O . PHE A 1 185 ? 20.658 -8.807 -33.530 1.00 94.56 185 PHE A O 1
ATOM 1351 N N . GLN A 1 186 ? 21.742 -9.749 -35.251 1.00 93.88 186 GLN A N 1
ATOM 1352 C CA . GLN A 1 186 ? 22.442 -10.758 -34.455 1.00 93.88 186 GLN A CA 1
ATOM 1353 C C . GLN A 1 186 ? 23.943 -10.470 -34.434 1.00 93.88 186 GLN A C 1
ATOM 1355 O O . GLN A 1 186 ? 24.568 -10.317 -35.480 1.00 93.88 186 GLN A O 1
ATOM 1360 N N . VAL A 1 187 ? 24.533 -10.409 -33.237 1.00 91.12 187 VAL A N 1
ATOM 1361 C CA . VAL A 1 187 ? 25.986 -10.248 -33.085 1.00 91.12 187 VAL A CA 1
ATOM 1362 C C . VAL A 1 187 ? 26.657 -11.603 -33.346 1.00 91.12 187 VAL A C 1
ATOM 1364 O O . VAL A 1 187 ? 26.347 -12.561 -32.631 1.00 91.12 187 VAL A O 1
ATOM 1367 N N . PRO A 1 188 ? 27.573 -11.714 -34.325 1.00 93.56 188 PRO A N 1
ATOM 1368 C CA . PRO A 1 188 ? 28.268 -12.965 -34.605 1.00 93.56 188 PRO A CA 1
ATOM 1369 C C . PRO A 1 188 ? 29.050 -13.483 -33.395 1.00 93.56 188 PRO A C 1
ATOM 1371 O O . PRO A 1 188 ? 29.619 -12.717 -32.611 1.00 93.56 188 PRO A O 1
ATOM 1374 N N . LYS A 1 189 ? 29.103 -14.811 -33.248 1.00 94.19 189 LYS A N 1
ATOM 1375 C CA . LYS A 1 189 ? 29.819 -15.459 -32.144 1.00 94.19 189 LYS A CA 1
ATOM 1376 C C . LYS A 1 189 ? 31.307 -15.097 -32.202 1.00 94.19 189 LYS A C 1
ATOM 1378 O O . LYS A 1 189 ? 31.945 -15.263 -33.233 1.00 94.19 189 LYS A O 1
ATOM 1383 N N . GLY A 1 190 ? 31.853 -14.620 -31.084 1.00 95.56 190 GLY A N 1
ATOM 1384 C CA . GLY A 1 190 ? 33.250 -14.177 -30.992 1.00 95.56 190 GLY A CA 1
ATOM 1385 C C . GLY A 1 190 ? 33.487 -12.711 -31.376 1.00 95.56 190 GLY A C 1
ATOM 1386 O O . GLY A 1 190 ? 34.609 -12.235 -31.233 1.00 95.56 190 GLY A O 1
ATOM 1387 N N . MET A 1 191 ? 32.454 -11.975 -31.798 1.00 93.19 191 MET A N 1
ATOM 1388 C CA . MET A 1 191 ? 32.531 -10.533 -32.058 1.00 93.19 191 MET A CA 1
ATOM 1389 C C . MET A 1 191 ? 31.783 -9.735 -30.984 1.00 93.19 191 MET A C 1
ATOM 1391 O O . MET A 1 191 ? 30.882 -10.245 -30.318 1.00 93.19 191 MET A O 1
ATOM 1395 N N . HIS A 1 192 ? 32.156 -8.466 -30.809 1.00 90.81 192 HIS A N 1
ATOM 1396 C CA . HIS A 1 192 ? 31.484 -7.536 -29.903 1.00 90.81 192 HIS A CA 1
ATOM 1397 C C . HIS A 1 192 ? 30.978 -6.311 -30.666 1.00 90.81 192 HIS A C 1
ATOM 1399 O O . HIS A 1 192 ? 31.633 -5.806 -31.574 1.00 90.81 192 HIS A O 1
ATOM 1405 N N . MET A 1 193 ? 29.793 -5.832 -30.288 1.00 87.62 193 MET A N 1
ATOM 1406 C CA . MET A 1 193 ? 29.212 -4.610 -30.837 1.00 87.62 193 MET A CA 1
ATOM 1407 C C . MET A 1 193 ? 29.790 -3.396 -30.103 1.00 87.62 193 MET A C 1
ATOM 1409 O O . MET A 1 193 ? 29.716 -3.323 -28.875 1.00 87.62 193 MET A O 1
ATOM 1413 N N . VAL A 1 194 ? 30.325 -2.430 -30.850 1.00 88.19 194 VAL A N 1
ATOM 1414 C CA . VAL A 1 194 ? 30.792 -1.144 -30.314 1.00 88.19 194 VAL A CA 1
ATOM 1415 C C . VAL A 1 194 ? 29.801 -0.062 -30.728 1.00 88.19 194 VAL A C 1
ATOM 1417 O O . VAL A 1 194 ? 29.610 0.186 -31.913 1.00 88.19 194 VAL A O 1
ATOM 1420 N N . ILE A 1 195 ? 29.159 0.577 -29.748 1.00 83.12 195 ILE A N 1
ATOM 1421 C CA . ILE A 1 195 ? 28.234 1.689 -29.988 1.00 83.12 195 ILE A CA 1
ATOM 1422 C C . ILE A 1 195 ? 28.984 2.990 -29.706 1.00 83.12 195 ILE A C 1
ATOM 1424 O O . ILE A 1 195 ? 29.255 3.315 -28.548 1.00 83.12 195 ILE A O 1
ATOM 1428 N N . SER A 1 196 ? 29.325 3.730 -30.761 1.00 83.06 196 SER A N 1
ATOM 1429 C CA . SER A 1 196 ? 29.884 5.076 -30.657 1.00 83.06 196 SER A CA 1
ATOM 1430 C C . SER A 1 196 ? 28.762 6.113 -30.725 1.00 83.06 196 SER A C 1
ATOM 1432 O O . SER A 1 196 ? 27.917 6.100 -31.618 1.00 83.06 196 SER A O 1
ATOM 1434 N N . PHE A 1 197 ? 28.737 7.023 -29.754 1.00 77.50 197 PHE A N 1
ATOM 1435 C CA . PHE A 1 197 ? 27.797 8.139 -29.750 1.00 77.50 197 PHE A CA 1
ATOM 1436 C C . PHE A 1 197 ? 28.497 9.351 -30.348 1.00 77.50 197 PHE A C 1
ATOM 1438 O O . PHE A 1 197 ? 29.333 9.973 -29.696 1.00 77.50 197 PHE A O 1
ATOM 1445 N N . ALA A 1 198 ? 28.166 9.678 -31.594 1.00 78.62 198 ALA A N 1
ATOM 1446 C CA . ALA A 1 198 ? 28.553 10.953 -32.173 1.00 78.62 198 ALA A CA 1
ATOM 1447 C C . ALA A 1 198 ? 27.550 12.026 -31.719 1.00 78.62 198 ALA A C 1
ATOM 1449 O O . ALA A 1 198 ? 26.341 11.775 -31.763 1.00 78.62 198 ALA A O 1
ATOM 1450 N N . PRO A 1 199 ? 28.003 13.219 -31.291 1.00 75.50 199 PRO A N 1
ATOM 1451 C CA . PRO A 1 199 ? 27.093 14.334 -31.102 1.00 75.50 199 PRO A CA 1
ATOM 1452 C C . PRO A 1 199 ? 26.444 14.627 -32.455 1.00 75.50 199 PRO A C 1
ATOM 1454 O O . PRO A 1 199 ? 27.122 15.006 -33.411 1.00 75.50 199 PRO A O 1
ATOM 1457 N N . SER A 1 200 ? 25.132 14.418 -32.563 1.00 71.81 200 SER A N 1
ATOM 1458 C CA . SER A 1 200 ? 24.407 14.859 -33.747 1.00 71.81 200 SER A CA 1
ATOM 1459 C C . SER A 1 200 ? 24.549 16.373 -33.799 1.00 71.81 200 SER A C 1
ATOM 1461 O O . SER A 1 200 ? 24.083 17.055 -32.882 1.00 71.81 200 SER A O 1
ATOM 1463 N N . LYS A 1 201 ? 25.197 16.908 -34.841 1.00 66.44 201 LYS A N 1
ATOM 1464 C CA . LYS A 1 201 ? 25.063 18.326 -35.178 1.00 66.44 201 LYS A CA 1
ATOM 1465 C C . LYS A 1 201 ? 23.571 18.538 -35.368 1.00 66.44 201 LYS A C 1
ATOM 1467 O O . LYS A 1 201 ? 23.006 18.062 -36.347 1.00 66.44 201 LYS A O 1
ATOM 1472 N N . GLN A 1 202 ? 22.924 19.113 -34.363 1.00 61.69 202 GLN A N 1
ATOM 1473 C CA . GLN A 1 202 ? 21.501 19.380 -34.369 1.00 61.69 202 GLN A CA 1
ATOM 1474 C C . GLN A 1 202 ? 21.307 20.440 -35.451 1.00 61.69 202 GLN A C 1
ATOM 1476 O O . GLN A 1 202 ? 21.531 21.626 -35.223 1.00 61.69 202 GLN A O 1
ATOM 1481 N N . GLY A 1 203 ? 21.076 19.969 -36.678 1.00 53.16 203 GLY A N 1
ATOM 1482 C CA . GLY A 1 203 ? 20.885 20.806 -37.847 1.00 53.16 203 GLY A CA 1
ATOM 1483 C C . GLY A 1 203 ? 19.749 21.762 -37.544 1.00 53.16 203 GLY A C 1
ATOM 1484 O O . GLY A 1 203 ? 18.693 21.329 -37.079 1.00 53.16 203 GLY A O 1
ATOM 1485 N N . GLY A 1 204 ? 20.002 23.056 -37.744 1.00 52.62 204 GLY A N 1
ATOM 1486 C CA . GLY A 1 204 ? 18.982 24.086 -37.650 1.00 52.62 204 GLY A CA 1
ATOM 1487 C C . GLY A 1 204 ? 17.778 23.641 -38.465 1.00 52.62 204 GLY A C 1
ATOM 1488 O O . GLY A 1 204 ? 17.882 23.457 -39.676 1.00 52.62 204 GLY A O 1
ATOM 1489 N N . GLY A 1 205 ? 16.665 23.393 -37.775 1.00 53.59 205 GLY A N 1
ATOM 1490 C CA . GLY A 1 205 ? 15.409 23.070 -38.422 1.00 53.59 205 GLY A CA 1
ATOM 1491 C C . GLY A 1 205 ? 15.096 24.177 -39.415 1.00 53.59 205 GLY A C 1
ATOM 1492 O O . GLY A 1 205 ? 14.915 25.330 -39.019 1.00 53.59 205 GLY A O 1
ATOM 1493 N N . GLN A 1 206 ? 15.080 23.823 -40.699 1.00 55.00 206 GLN A N 1
ATOM 1494 C CA . GLN A 1 206 ? 14.502 24.655 -41.738 1.00 55.00 206 GLN A CA 1
ATOM 1495 C C . GLN A 1 206 ? 13.074 24.988 -41.312 1.00 55.00 206 GLN A C 1
ATOM 1497 O O . GLN A 1 206 ? 12.204 24.122 -41.231 1.00 55.00 206 GLN A O 1
ATOM 1502 N N . GLN A 1 207 ? 12.858 26.264 -41.006 1.00 54.41 207 GLN A N 1
ATOM 1503 C CA . GLN A 1 207 ? 11.541 26.870 -40.965 1.00 54.41 207 GLN A CA 1
ATOM 1504 C C . GLN A 1 207 ? 10.989 26.847 -42.393 1.00 54.41 207 GLN A C 1
ATOM 1506 O O . GLN A 1 207 ? 11.215 27.766 -43.172 1.00 54.41 207 GLN A O 1
ATOM 1511 N N . GLY A 1 208 ? 10.290 25.774 -42.751 1.00 59.16 208 GLY A N 1
ATOM 1512 C CA . GLY A 1 208 ? 9.409 25.757 -43.910 1.00 59.16 208 GLY A CA 1
ATOM 1513 C C . GLY A 1 208 ? 8.072 26.373 -43.521 1.00 59.16 208 GLY A C 1
ATOM 1514 O O . GLY A 1 208 ? 7.188 25.667 -43.046 1.00 59.16 208 GLY A O 1
ATOM 1515 N N . ARG A 1 209 ? 7.946 27.697 -43.671 1.00 51.44 209 ARG A N 1
ATOM 1516 C CA . ARG A 1 209 ? 6.649 28.340 -43.912 1.00 51.44 209 ARG A CA 1
ATOM 1517 C C . ARG A 1 209 ? 6.358 28.220 -45.408 1.00 51.44 209 ARG A C 1
ATOM 1519 O O . ARG A 1 209 ? 7.186 28.645 -46.210 1.00 51.44 209 ARG A O 1
ATOM 1526 N N . GLY A 1 210 ? 5.195 27.674 -45.734 1.00 58.66 210 GLY A N 1
ATOM 1527 C CA . GLY A 1 210 ? 4.610 27.577 -47.068 1.00 58.66 210 GLY A CA 1
ATOM 1528 C C . GLY A 1 210 ? 3.256 26.917 -46.938 1.00 58.66 210 GLY A C 1
ATOM 1529 O O . GLY A 1 210 ? 3.262 25.687 -46.733 1.00 58.66 210 GLY A O 1
#

Radius of gyration: 35.55 Å; chains: 1; bounding box: 60×79×110 Å

Sequence (210 aa):
MSTPAGIPAPGSVSFAIGTSSTQAATTAPESKVDMSLDDLIKSRRTDQRKEKKRDNIKSKTSGGANGKGPTTGDKAVGKGRAKRSAAIAARRGITNSTAGGNKPTAMQVEKETYRQQRKRTGGKQNQQQGGSRRGGKTEADIKGKKKAQAAQKMKGQQQQDGGMPRPPSKKALNAAVRAMGDAGFQVPKGMHMVISFAPSKQGGGQQGRG